Protein AF-A0A7X3AB80-F1 (afdb_monomer)

Nearest PDB structures (foldseek):
  3ja6-assembly1_H  TM=8.002E-01  e=2.023E-07  Escherichia coli
  3g67-assembly1_A  TM=8.924E-01  e=6.413E-06  Thermotoga maritima
  3zx6-assembly1_B  TM=6.055E-01  e=8.899E-07  Archaeoglobus fulgidus DSM 4304
  8c5v-assembly1_I  TM=5.649E-01  e=6.424E-05  Escherichia coli
  5xg2-assembly1_A  TM=3.491E-01  e=6.820E-02  Pyrococcus yayanosii CH1

Radius of gyration: 63.16 Å; Cα contacts (8 Å, |Δi|>4): 106; chains: 1; bounding box: 125×34×191 Å

Secondary structure (DSSP, 8-state):
-HHHHHHHHHHHHHHHHHHHHHHHHHHHHHHHHHHHHHHHHHHHHHHHHHHHHHHHHHHHHHHHHHHHHHHHHHHHHHHHHTGGGTHHHHHHHHHHHHHHHHHHHHHHHHHHHHHHHHHHHHHHHHHHHHHHHHHHHHHHHHHHHHHHHHHHHHHHHHHHHHHHHHHHHHHHHHHHHHHHHHHHHHHHHHHHHHHHHHHHHHHHHHHHHHHHHHHHHHHHHHHHHHHHHHHHHHHH--

Sequence (238 aa):
MTAQADSRASHVQEETVSGERIMLSAVAQMDAIRLQMDDLGMSISRLAERSKLIVSAVSLISSISKQTQMLALNASIEAARADESGKGFAVVAEEVRKLSVQTGTAASEVSSIVLGVRSEMELVIDAAKAGSLEVAAGLTAADQVGQSFTSIRRAVGEVAGQIGKVSERAEQLAEQSDAAVRSIRSIDRIVQQTADGSREVYAHTEEQSAGVQEMTAAMESLSVLSEQLQGMFGKFKV

Structure (mmCIF, N/CA/C/O backbone):
data_AF-A0A7X3AB80-F1
#
_entry.id   AF-A0A7X3AB80-F1
#
loop_
_atom_site.group_PDB
_atom_site.id
_atom_site.type_symbol
_atom_site.label_atom_id
_atom_site.label_alt_id
_atom_site.label_comp_id
_atom_site.label_asym_id
_atom_site.label_entity_id
_atom_site.label_seq_id
_atom_site.pdbx_PDB_ins_code
_atom_site.Cartn_x
_atom_site.Cartn_y
_atom_site.Cartn_z
_atom_site.occupancy
_atom_site.B_iso_or_equiv
_atom_site.auth_seq_id
_atom_site.auth_comp_id
_atom_site.auth_asym_id
_atom_site.auth_atom_id
_atom_site.pdbx_PDB_model_num
ATOM 1 N N . MET A 1 1 ? -22.738 7.912 27.227 1.00 56.53 1 MET A N 1
ATOM 2 C CA . MET A 1 1 ? -21.466 7.190 26.977 1.00 56.53 1 MET A CA 1
ATOM 3 C C . MET A 1 1 ? -21.595 6.233 25.794 1.00 56.53 1 MET A C 1
ATOM 5 O O . MET A 1 1 ? -20.756 6.307 24.910 1.00 56.53 1 MET A O 1
ATOM 9 N N . THR A 1 2 ? -22.667 5.439 25.708 1.00 66.12 2 THR A N 1
ATOM 10 C CA . THR A 1 2 ? -23.070 4.631 24.532 1.00 66.12 2 THR A CA 1
ATOM 11 C C . THR A 1 2 ? -23.003 5.364 23.201 1.00 66.12 2 THR A C 1
ATOM 13 O O . THR A 1 2 ? -22.211 4.995 22.346 1.00 66.12 2 THR A O 1
ATOM 16 N N . ALA A 1 3 ? -23.744 6.467 23.060 1.00 70.88 3 ALA A N 1
ATOM 17 C CA . ALA A 1 3 ? -23.796 7.223 21.804 1.00 70.88 3 ALA A CA 1
ATOM 18 C C . ALA A 1 3 ? -22.414 7.718 21.332 1.00 70.88 3 ALA A C 1
ATOM 20 O O . ALA A 1 3 ? -22.147 7.822 20.139 1.00 70.88 3 ALA A O 1
ATOM 21 N N . GLN A 1 4 ? -21.511 8.004 22.273 1.00 74.81 4 GLN A N 1
ATOM 22 C CA . GLN A 1 4 ? -20.164 8.486 21.973 1.00 74.81 4 GLN A CA 1
ATOM 23 C C . GLN A 1 4 ? -19.226 7.342 21.559 1.00 74.81 4 GLN A C 1
ATOM 25 O O . GLN A 1 4 ? -18.349 7.536 20.721 1.00 74.81 4 GLN A O 1
ATOM 30 N N . ALA A 1 5 ? -19.416 6.153 22.132 1.00 75.00 5 ALA A N 1
ATOM 31 C CA . ALA A 1 5 ? -18.688 4.950 21.762 1.00 75.00 5 ALA A CA 1
ATOM 32 C C . ALA A 1 5 ? -19.132 4.398 20.400 1.00 75.00 5 ALA A C 1
ATOM 34 O O . ALA A 1 5 ? -18.273 4.098 19.574 1.00 75.00 5 ALA A O 1
ATOM 35 N N . ASP A 1 6 ? -20.440 4.360 20.132 1.00 77.56 6 ASP A N 1
ATOM 36 C CA . ASP A 1 6 ? -20.983 3.974 18.823 1.00 77.56 6 ASP A CA 1
ATOM 37 C C . ASP A 1 6 ? -20.535 4.947 17.731 1.00 77.56 6 ASP A C 1
ATOM 39 O O . ASP A 1 6 ? -20.093 4.528 16.663 1.00 77.56 6 ASP A O 1
ATOM 43 N N . SER A 1 7 ? -20.549 6.254 18.018 1.00 83.31 7 SER A N 1
ATOM 44 C CA . SER A 1 7 ? -20.037 7.270 17.093 1.00 83.31 7 SER A CA 1
ATOM 45 C C . SER A 1 7 ? -18.551 7.070 16.774 1.00 83.31 7 SER A C 1
ATOM 47 O O . SER A 1 7 ? -18.161 7.155 15.609 1.00 83.31 7 SER A O 1
ATOM 49 N N . ARG A 1 8 ? -17.714 6.749 17.772 1.00 85.06 8 ARG A N 1
ATOM 50 C CA . ARG A 1 8 ? -16.290 6.452 17.541 1.00 85.06 8 ARG A CA 1
ATOM 51 C C . ARG A 1 8 ? -16.086 5.160 16.757 1.00 85.06 8 ARG A C 1
ATOM 53 O O . ARG A 1 8 ? -15.238 5.137 15.873 1.00 85.06 8 ARG A O 1
ATOM 60 N N . ALA A 1 9 ? -16.852 4.111 17.050 1.00 85.31 9 ALA A N 1
ATOM 61 C CA . ALA A 1 9 ? -16.791 2.864 16.296 1.00 85.31 9 ALA A CA 1
ATOM 62 C C . ALA A 1 9 ? -17.182 3.087 14.826 1.00 85.31 9 ALA A C 1
ATOM 64 O O . ALA A 1 9 ? -16.473 2.625 13.936 1.00 85.31 9 ALA A O 1
ATOM 65 N N . SER A 1 10 ? -18.236 3.871 14.571 1.00 86.12 10 SER A N 1
ATOM 66 C CA . SER A 1 10 ? -18.654 4.256 13.217 1.00 86.12 10 SER A CA 1
ATOM 67 C C . SER A 1 10 ? -17.574 5.053 12.484 1.00 86.12 10 SER A C 1
ATOM 69 O O . SER A 1 10 ? -17.291 4.773 11.325 1.00 86.12 10 SER A O 1
ATOM 71 N N . HIS A 1 11 ? -16.910 5.995 13.161 1.00 89.88 11 HIS A N 1
ATOM 72 C CA . HIS A 1 11 ? -15.821 6.765 12.556 1.00 89.88 11 HIS A CA 1
ATOM 73 C C . HIS A 1 11 ? -14.638 5.874 12.154 1.00 89.88 11 HIS A C 1
ATOM 75 O O . HIS A 1 11 ? -14.158 5.947 11.028 1.00 89.88 11 HIS A O 1
ATOM 81 N N . VAL A 1 12 ? -14.190 4.979 13.043 1.00 89.50 12 VAL A N 1
ATOM 82 C CA . VAL A 1 12 ? -13.102 4.037 12.720 1.00 89.50 12 VAL A CA 1
ATOM 83 C C . VAL A 1 12 ? -13.523 3.082 11.597 1.00 89.50 12 VAL A C 1
ATOM 85 O O . VAL A 1 12 ? -12.708 2.718 10.747 1.00 89.50 12 VAL A O 1
ATOM 88 N N . GLN A 1 13 ? -14.798 2.693 11.554 1.00 87.94 13 GLN A N 1
ATOM 89 C CA . GLN A 1 13 ? -15.357 1.873 10.485 1.00 87.94 13 GLN A CA 1
ATOM 90 C C . GLN A 1 13 ? -15.299 2.588 9.126 1.00 87.94 13 GLN A C 1
ATOM 92 O O . GLN A 1 13 ? -14.895 1.973 8.137 1.00 87.94 13 GLN A O 1
ATOM 97 N N . GLU A 1 14 ? -15.652 3.873 9.079 1.00 90.44 14 GLU A N 1
ATOM 98 C CA . GLU A 1 14 ? -15.545 4.719 7.885 1.00 90.44 14 GLU A CA 1
ATOM 99 C C . GLU A 1 14 ? -14.089 4.915 7.447 1.00 90.44 14 GLU A C 1
ATOM 101 O O . GLU A 1 14 ? -13.777 4.744 6.266 1.00 90.44 14 GLU A O 1
ATOM 106 N N . GLU A 1 15 ? -13.179 5.199 8.382 1.00 91.50 15 GLU A N 1
ATOM 107 C CA . GLU A 1 15 ? -11.747 5.330 8.090 1.00 91.50 15 GLU A CA 1
ATOM 108 C C . GLU A 1 15 ? -11.158 4.028 7.540 1.00 91.50 15 GLU A C 1
ATOM 110 O O . GLU A 1 15 ? -10.394 4.056 6.577 1.00 91.50 15 GLU A O 1
ATOM 115 N N . THR A 1 16 ? -11.566 2.883 8.091 1.00 90.94 16 THR A N 1
ATOM 116 C CA . THR A 1 16 ? -11.130 1.560 7.623 1.00 90.94 16 THR A CA 1
ATOM 117 C C . THR A 1 16 ? -11.612 1.290 6.198 1.00 90.94 16 THR A C 1
ATOM 119 O O . THR A 1 16 ? -10.822 0.873 5.356 1.00 90.94 16 THR A O 1
ATOM 122 N N . VAL A 1 17 ? -12.879 1.586 5.888 1.00 89.75 17 VAL A N 1
ATOM 123 C CA . VAL A 1 17 ? -13.436 1.433 4.529 1.00 89.75 17 VAL A CA 1
ATOM 124 C C . VAL A 1 17 ? -12.771 2.396 3.542 1.00 89.75 17 VAL A C 1
ATOM 126 O O . VAL A 1 17 ? -12.468 2.028 2.405 1.00 89.75 17 VAL A O 1
ATOM 129 N N . SER A 1 18 ? -12.505 3.634 3.963 1.00 92.56 18 SER A N 1
ATOM 130 C CA . SER A 1 18 ? -11.761 4.594 3.146 1.00 92.56 18 SER A CA 1
ATOM 131 C C . SER A 1 18 ? -10.331 4.108 2.879 1.00 92.56 18 SER A C 1
ATOM 133 O O . SER A 1 18 ? -9.868 4.177 1.739 1.00 92.56 18 SER A O 1
ATOM 135 N N . GLY A 1 19 ? -9.669 3.547 3.896 1.00 91.75 19 GLY A N 1
ATOM 136 C CA . GLY A 1 19 ? -8.359 2.907 3.794 1.00 91.75 19 GLY A CA 1
ATOM 137 C C . GLY A 1 19 ? -8.351 1.731 2.817 1.00 91.75 19 GLY A C 1
ATOM 138 O O . GLY A 1 19 ? -7.506 1.694 1.925 1.00 91.75 19 GLY A O 1
ATOM 139 N N . GLU A 1 20 ? -9.333 0.828 2.899 1.00 89.62 20 GLU A N 1
ATOM 140 C CA . GLU A 1 20 ? -9.511 -0.282 1.947 1.00 89.62 20 GLU A CA 1
ATOM 141 C C . GLU A 1 20 ? -9.659 0.229 0.504 1.00 89.62 20 GLU A C 1
ATOM 143 O O . GLU A 1 20 ? -9.019 -0.288 -0.412 1.00 89.62 20 GLU A O 1
ATOM 148 N N . ARG A 1 21 ? -10.443 1.291 0.284 1.00 91.19 21 ARG A N 1
ATOM 149 C CA . ARG A 1 21 ? -10.613 1.899 -1.046 1.00 91.19 21 ARG A CA 1
ATOM 150 C C . ARG A 1 21 ? -9.318 2.513 -1.582 1.00 91.19 21 ARG A C 1
ATOM 152 O O . ARG A 1 21 ? -9.014 2.348 -2.763 1.00 91.19 21 ARG A O 1
ATOM 159 N N . ILE A 1 22 ? -8.561 3.219 -0.740 1.00 91.88 22 ILE A N 1
ATOM 160 C CA . ILE A 1 22 ? -7.250 3.768 -1.120 1.00 91.88 22 ILE A CA 1
ATOM 161 C C . ILE A 1 22 ? -6.295 2.626 -1.486 1.00 91.88 22 ILE A C 1
ATOM 163 O O . ILE A 1 22 ? -5.615 2.706 -2.507 1.00 91.88 22 ILE A O 1
ATOM 167 N N . MET A 1 23 ? -6.303 1.537 -0.715 1.00 91.62 23 MET A N 1
ATOM 168 C CA . MET A 1 23 ? -5.487 0.360 -1.002 1.00 91.62 23 MET A CA 1
ATOM 169 C C . MET A 1 23 ? -5.855 -0.309 -2.324 1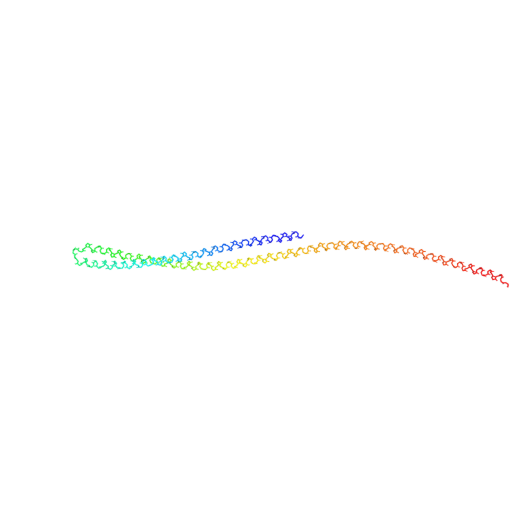.00 91.62 23 MET A C 1
ATOM 171 O O . MET A 1 23 ? -4.961 -0.627 -3.103 1.00 91.62 23 MET A O 1
ATOM 175 N N . LEU A 1 24 ? -7.144 -0.462 -2.631 1.00 90.00 24 LEU A N 1
ATOM 176 C CA . LEU A 1 24 ? -7.588 -0.986 -3.928 1.00 90.00 24 LEU A CA 1
ATOM 177 C C . LEU A 1 24 ? -7.105 -0.112 -5.093 1.00 90.00 24 LEU A C 1
ATOM 179 O O . LEU A 1 24 ? -6.669 -0.634 -6.118 1.00 90.00 24 LEU A O 1
ATOM 183 N N . SER A 1 25 ? -7.129 1.213 -4.926 1.00 92.69 25 SER A N 1
ATOM 184 C CA . SER A 1 25 ? -6.574 2.135 -5.920 1.00 92.69 25 SER A CA 1
ATOM 185 C C . SER A 1 25 ? -5.061 1.964 -6.078 1.00 92.69 25 SER A C 1
ATOM 187 O O . SER A 1 25 ? -4.563 1.993 -7.201 1.00 92.69 25 SER A O 1
ATOM 189 N N . ALA A 1 26 ? -4.329 1.772 -4.977 1.00 91.19 26 ALA A N 1
ATOM 190 C CA . ALA A 1 26 ? -2.887 1.541 -5.008 1.00 91.19 26 ALA A CA 1
ATOM 191 C C . ALA A 1 26 ? -2.535 0.216 -5.706 1.00 91.19 26 ALA A C 1
ATOM 193 O O . ALA A 1 26 ? -1.617 0.184 -6.522 1.00 91.19 26 ALA A O 1
ATOM 194 N N . VAL A 1 27 ? -3.299 -0.853 -5.453 1.00 92.00 27 VAL A N 1
ATOM 195 C CA . VAL A 1 27 ? -3.158 -2.147 -6.144 1.00 92.00 27 VAL A CA 1
ATOM 196 C C . VAL A 1 27 ? -3.386 -1.988 -7.646 1.00 92.00 27 VAL A C 1
ATOM 198 O O . VAL A 1 27 ? -2.542 -2.404 -8.436 1.00 92.00 27 VAL A O 1
ATOM 201 N N . ALA A 1 28 ? -4.468 -1.315 -8.052 1.00 92.94 28 ALA A N 1
ATOM 202 C CA . ALA A 1 28 ? -4.750 -1.064 -9.465 1.00 92.94 28 ALA A CA 1
ATOM 203 C C . ALA A 1 28 ? -3.633 -0.253 -10.148 1.00 92.94 28 ALA A C 1
ATOM 205 O O . ALA A 1 28 ? -3.270 -0.520 -11.294 1.00 92.94 28 ALA A O 1
ATOM 206 N N . GLN A 1 29 ? -3.060 0.722 -9.438 1.00 94.06 29 GLN A N 1
ATOM 207 C CA . GLN A 1 29 ? -1.947 1.519 -9.943 1.00 94.06 29 GLN A CA 1
ATOM 208 C C . GLN A 1 29 ? -0.656 0.697 -10.067 1.00 94.06 29 GLN A C 1
ATOM 210 O O . GLN A 1 29 ? 0.053 0.834 -11.062 1.00 94.06 29 GLN A O 1
ATOM 215 N N . MET A 1 30 ? -0.370 -0.191 -9.113 1.00 93.38 30 MET A N 1
ATOM 216 C CA . MET A 1 30 ? 0.761 -1.122 -9.191 1.00 93.38 30 MET A CA 1
ATOM 217 C C . MET A 1 30 ? 0.618 -2.096 -10.364 1.00 93.38 30 MET A C 1
ATOM 219 O O . MET A 1 30 ? 1.575 -2.305 -11.105 1.00 93.38 30 MET A O 1
ATOM 223 N N . ASP A 1 31 ? -0.581 -2.631 -10.602 1.00 91.56 31 ASP A N 1
ATOM 224 C CA . ASP A 1 31 ? -0.846 -3.470 -11.774 1.00 91.56 31 ASP A CA 1
ATOM 225 C C . ASP A 1 31 ? -0.653 -2.710 -13.094 1.00 91.56 31 ASP A C 1
ATOM 227 O O . ASP A 1 31 ? -0.080 -3.252 -14.041 1.00 91.56 31 ASP A O 1
ATOM 231 N N . ALA A 1 32 ? -1.059 -1.438 -13.158 1.00 94.56 32 ALA A N 1
ATOM 232 C CA . ALA A 1 32 ? -0.799 -0.597 -14.324 1.00 94.56 32 ALA A CA 1
ATOM 233 C C . ALA A 1 32 ? 0.709 -0.389 -14.556 1.00 94.56 32 ALA A C 1
ATOM 235 O O . ALA A 1 32 ? 1.176 -0.503 -15.690 1.00 94.56 32 ALA A O 1
ATOM 236 N N . ILE A 1 33 ? 1.484 -0.151 -13.490 1.00 94.12 33 ILE A N 1
ATOM 237 C CA . ILE A 1 33 ? 2.947 -0.028 -13.573 1.00 94.12 33 ILE A CA 1
ATOM 238 C C . ILE A 1 33 ? 3.569 -1.345 -14.050 1.00 94.12 33 ILE A C 1
ATOM 240 O O . ILE A 1 33 ? 4.436 -1.317 -14.922 1.00 94.12 33 ILE A O 1
ATOM 244 N N . ARG A 1 34 ? 3.107 -2.498 -13.547 1.00 90.75 34 ARG A N 1
ATOM 245 C CA . ARG A 1 34 ? 3.567 -3.824 -13.991 1.00 90.75 34 ARG A CA 1
ATOM 246 C C . ARG A 1 34 ? 3.390 -4.005 -15.498 1.00 90.75 34 ARG A C 1
ATOM 248 O O . ARG A 1 34 ? 4.348 -4.340 -16.187 1.00 90.75 34 ARG A O 1
ATOM 255 N N . LEU A 1 35 ? 2.193 -3.719 -16.014 1.00 92.31 35 LEU A N 1
ATOM 256 C CA . LEU A 1 35 ? 1.907 -3.798 -17.450 1.00 92.31 35 LEU A CA 1
ATOM 257 C C . LEU A 1 35 ? 2.799 -2.855 -18.267 1.00 92.31 35 LEU A C 1
ATOM 259 O O . LEU A 1 35 ? 3.249 -3.207 -19.357 1.00 92.31 35 LEU A O 1
ATOM 263 N N . GLN A 1 36 ? 3.083 -1.666 -17.737 1.00 94.38 36 GLN A N 1
ATOM 264 C CA . GLN A 1 36 ? 3.947 -0.692 -18.394 1.00 94.38 36 GLN A CA 1
ATOM 265 C C . GLN A 1 36 ? 5.424 -1.126 -18.404 1.00 94.38 36 GLN A C 1
ATOM 267 O O . GLN A 1 36 ? 6.124 -0.867 -19.383 1.00 94.38 36 GLN A O 1
ATOM 272 N N . MET A 1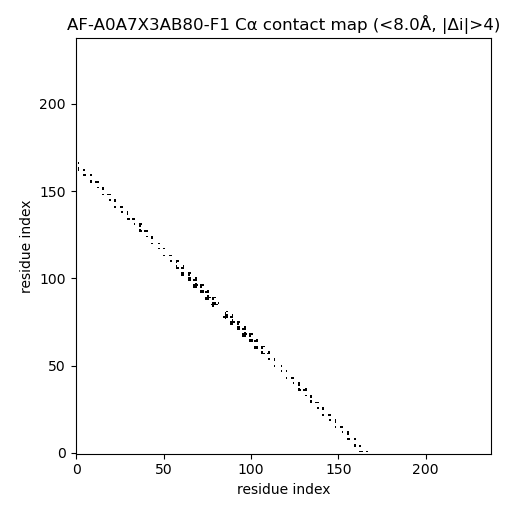 37 ? 5.895 -1.826 -17.365 1.00 91.38 37 MET A N 1
ATOM 273 C CA . MET A 1 37 ? 7.225 -2.451 -17.349 1.00 91.38 37 MET A CA 1
ATOM 274 C C . MET A 1 37 ? 7.333 -3.588 -18.371 1.00 91.38 37 MET A C 1
ATOM 276 O O . MET A 1 37 ? 8.345 -3.690 -19.068 1.00 91.38 37 MET A O 1
ATOM 280 N N . ASP A 1 38 ? 6.286 -4.403 -18.513 1.00 88.62 38 ASP A N 1
ATOM 281 C CA . ASP A 1 38 ? 6.248 -5.478 -19.509 1.00 88.62 38 ASP A CA 1
ATOM 282 C C . ASP A 1 38 ? 6.279 -4.919 -20.945 1.00 88.62 38 ASP A C 1
ATOM 284 O O . ASP A 1 38 ? 7.054 -5.391 -21.785 1.00 88.62 38 ASP A O 1
ATOM 288 N N . ASP A 1 39 ? 5.504 -3.866 -21.234 1.00 93.06 39 ASP A N 1
ATOM 289 C CA . ASP A 1 39 ? 5.527 -3.210 -22.550 1.00 93.06 39 ASP A CA 1
ATOM 290 C C . ASP A 1 39 ? 6.865 -2.516 -22.848 1.00 93.06 39 ASP A C 1
ATOM 292 O O . ASP A 1 39 ? 7.370 -2.579 -23.978 1.00 93.06 39 ASP A O 1
ATOM 296 N N . LEU A 1 40 ? 7.501 -1.925 -21.831 1.00 93.44 40 LEU A N 1
ATOM 297 C CA . LEU A 1 40 ? 8.862 -1.403 -21.945 1.00 93.44 40 LEU A CA 1
ATOM 298 C C . LEU A 1 40 ? 9.844 -2.522 -22.326 1.00 93.44 40 LEU A C 1
ATOM 300 O O . LEU A 1 40 ? 10.611 -2.367 -23.280 1.00 93.44 40 LEU A O 1
ATOM 304 N N . GLY A 1 41 ? 9.775 -3.673 -21.652 1.00 90.56 41 GLY A N 1
ATOM 305 C CA . GLY A 1 41 ? 10.601 -4.843 -21.959 1.00 90.56 41 GLY A CA 1
ATOM 306 C C . GLY A 1 41 ? 10.413 -5.350 -23.394 1.00 90.56 41 GLY A C 1
ATOM 307 O O . GLY A 1 41 ? 11.393 -5.623 -24.100 1.00 90.56 41 GLY A O 1
ATOM 308 N N . MET A 1 42 ? 9.167 -5.407 -23.877 1.00 91.75 42 MET A N 1
ATOM 309 C CA . MET A 1 42 ? 8.864 -5.760 -25.270 1.00 91.75 42 MET A CA 1
ATOM 310 C C . MET A 1 42 ? 9.405 -4.725 -26.264 1.00 91.75 42 MET A C 1
ATOM 312 O O . MET A 1 42 ? 9.971 -5.088 -27.299 1.00 91.75 42 MET A O 1
ATOM 316 N N . SER A 1 43 ? 9.251 -3.434 -25.967 1.00 94.44 43 SER A N 1
ATOM 317 C CA . SER A 1 43 ? 9.731 -2.341 -26.817 1.00 94.44 43 SER A CA 1
ATOM 318 C C . SER A 1 43 ? 11.249 -2.346 -26.963 1.00 94.44 43 SER A C 1
ATOM 320 O O . SER A 1 43 ? 11.748 -2.242 -28.087 1.00 94.44 43 SER A O 1
ATOM 322 N N . ILE A 1 44 ? 11.979 -2.549 -25.866 1.00 93.50 44 ILE A N 1
ATOM 323 C CA . ILE A 1 44 ? 13.440 -2.654 -25.899 1.00 93.50 44 ILE A CA 1
ATOM 324 C C . ILE A 1 44 ? 13.885 -3.929 -26.621 1.00 93.50 44 ILE A C 1
ATOM 326 O O . ILE A 1 44 ? 14.810 -3.874 -27.426 1.00 93.50 44 ILE A O 1
ATOM 330 N N . SER A 1 45 ? 13.184 -5.053 -26.448 1.00 88.75 45 SER A N 1
ATOM 331 C CA . SER A 1 45 ? 13.485 -6.288 -27.193 1.00 88.75 45 SER A CA 1
ATOM 332 C C . SER A 1 45 ? 13.347 -6.099 -28.710 1.00 88.75 45 SER A C 1
ATOM 334 O O . SER A 1 45 ? 14.207 -6.530 -29.480 1.00 88.75 45 SER A O 1
ATOM 336 N N . ARG A 1 46 ? 12.307 -5.385 -29.168 1.00 93.00 46 ARG A N 1
ATOM 337 C CA . ARG A 1 46 ? 12.162 -5.018 -30.590 1.00 93.00 46 ARG A CA 1
ATOM 338 C C . ARG A 1 46 ? 13.296 -4.112 -31.066 1.00 93.00 46 ARG A C 1
ATOM 340 O O . ARG A 1 46 ? 13.746 -4.245 -32.205 1.00 93.00 46 ARG A O 1
ATOM 347 N N . LEU A 1 47 ? 13.736 -3.178 -30.225 1.00 93.50 47 LEU A N 1
ATOM 348 C CA . LEU A 1 47 ? 14.837 -2.277 -30.550 1.00 93.50 47 LEU A CA 1
ATOM 349 C C . LEU A 1 47 ? 16.173 -3.034 -30.642 1.00 93.50 47 LEU A C 1
ATOM 351 O O . LEU A 1 47 ? 16.936 -2.788 -31.572 1.00 93.50 47 LEU A O 1
ATOM 355 N N . ALA A 1 48 ? 16.403 -4.018 -29.770 1.00 89.56 48 ALA A N 1
ATOM 356 C CA . ALA A 1 48 ? 17.575 -4.887 -29.808 1.00 89.56 48 ALA A CA 1
ATOM 357 C C . ALA A 1 48 ? 17.661 -5.686 -31.122 1.00 89.56 48 ALA A C 1
ATOM 359 O O . ALA A 1 48 ? 18.718 -5.721 -31.758 1.00 89.56 48 ALA A O 1
ATOM 360 N N . GLU A 1 49 ? 16.542 -6.253 -31.591 1.00 91.25 49 GLU A N 1
ATOM 361 C CA . GLU A 1 49 ? 16.491 -6.931 -32.895 1.00 91.25 49 GLU A CA 1
ATOM 362 C C . GLU A 1 49 ? 16.744 -5.967 -34.064 1.00 91.25 49 GLU A C 1
ATOM 364 O O . GLU A 1 49 ? 17.493 -6.287 -34.989 1.00 91.25 49 GLU A O 1
ATOM 369 N N . ARG A 1 50 ? 16.207 -4.741 -34.018 1.00 92.38 50 ARG A N 1
ATOM 370 C CA . ARG A 1 50 ? 16.507 -3.718 -35.038 1.00 92.38 50 ARG A CA 1
ATOM 371 C C . ARG A 1 50 ? 17.985 -3.329 -35.042 1.00 92.38 50 ARG A C 1
ATOM 373 O O . ARG A 1 50 ? 18.578 -3.237 -36.114 1.00 92.38 50 ARG A O 1
ATOM 380 N N . SER A 1 51 ? 18.602 -3.162 -33.875 1.00 93.44 51 SER A N 1
ATOM 381 C CA . SER A 1 51 ? 20.037 -2.880 -33.763 1.00 93.44 51 SER A CA 1
ATOM 382 C C . SER A 1 51 ? 20.892 -3.995 -34.353 1.00 93.44 51 SER A C 1
ATOM 384 O O . SER A 1 51 ? 21.876 -3.716 -35.035 1.00 93.44 51 SER A O 1
ATOM 386 N N . LYS A 1 52 ? 20.496 -5.260 -34.178 1.00 90.56 52 LYS A N 1
ATOM 387 C CA . LYS A 1 52 ? 21.172 -6.407 -34.799 1.00 90.56 52 LYS A CA 1
ATOM 388 C C . LYS A 1 52 ? 21.159 -6.326 -36.330 1.00 90.56 52 LYS A C 1
ATOM 390 O O . LYS A 1 52 ? 22.182 -6.592 -36.963 1.00 90.56 52 LYS A O 1
ATOM 395 N N . LEU A 1 53 ? 20.041 -5.903 -36.925 1.00 93.12 53 LEU A N 1
ATOM 396 C CA . LEU A 1 53 ? 19.951 -5.671 -38.371 1.00 93.12 53 LEU A CA 1
ATOM 397 C C . LEU A 1 53 ? 20.877 -4.535 -38.825 1.00 93.12 53 LEU A C 1
ATOM 399 O O . LEU A 1 53 ? 21.544 -4.671 -39.851 1.00 93.12 53 LEU A O 1
ATOM 403 N N . ILE A 1 54 ? 20.975 -3.450 -38.048 1.00 93.69 54 ILE A N 1
ATOM 404 C CA . ILE A 1 54 ? 21.888 -2.337 -38.348 1.00 93.69 54 ILE A CA 1
ATOM 405 C C . ILE A 1 54 ? 23.344 -2.813 -38.314 1.00 93.69 54 ILE A C 1
ATOM 407 O O . ILE A 1 54 ? 24.082 -2.544 -39.257 1.00 93.69 54 ILE A O 1
ATOM 411 N N . VAL A 1 55 ? 23.753 -3.572 -37.291 1.00 92.06 55 VAL A N 1
ATOM 412 C CA . VAL A 1 55 ? 25.111 -4.145 -37.217 1.00 92.06 55 VAL A CA 1
ATOM 413 C C . VAL A 1 55 ? 25.414 -5.000 -38.452 1.00 92.06 55 VAL A C 1
ATOM 415 O O . VAL A 1 55 ? 26.491 -4.879 -39.037 1.00 92.06 55 VAL A O 1
ATOM 418 N N . SER A 1 56 ? 24.459 -5.821 -38.899 1.00 93.25 56 SER A N 1
ATOM 419 C CA . SER A 1 56 ? 24.621 -6.630 -40.112 1.00 93.25 56 SER A CA 1
ATOM 420 C C . SER A 1 56 ? 24.782 -5.771 -41.372 1.00 93.25 56 SER A C 1
ATOM 422 O O . SER A 1 56 ? 25.637 -6.064 -42.208 1.00 93.25 56 SER A O 1
ATOM 424 N N . ALA A 1 57 ? 23.991 -4.705 -41.518 1.00 94.31 57 ALA A N 1
ATOM 425 C CA . ALA A 1 57 ? 24.084 -3.791 -42.655 1.00 94.31 57 ALA A CA 1
ATOM 426 C C . ALA A 1 57 ? 25.417 -3.025 -42.665 1.00 94.31 57 ALA A C 1
ATOM 428 O O . ALA A 1 57 ? 26.068 -2.915 -43.701 1.00 94.31 57 ALA A O 1
ATOM 429 N N . VAL A 1 58 ? 25.864 -2.555 -41.501 1.00 95.00 58 VAL A N 1
ATOM 430 C CA . VAL A 1 58 ? 27.154 -1.876 -41.326 1.00 95.00 58 VAL A CA 1
ATOM 431 C C . VAL A 1 58 ? 28.323 -2.812 -41.645 1.00 95.00 58 VAL A C 1
ATOM 433 O O . VAL A 1 58 ? 29.275 -2.405 -42.313 1.00 95.00 58 VAL A O 1
ATOM 436 N N . SER A 1 59 ? 28.235 -4.083 -41.242 1.00 93.25 59 SER A N 1
ATOM 437 C CA . SER A 1 59 ? 29.223 -5.109 -41.594 1.00 93.25 59 SER A CA 1
ATOM 438 C C . SER A 1 59 ? 29.316 -5.316 -43.111 1.00 93.25 59 SER A C 1
ATOM 440 O O . SER A 1 59 ? 30.418 -5.337 -43.666 1.00 93.25 59 SER A O 1
ATOM 442 N N . LEU A 1 60 ? 28.172 -5.370 -43.804 1.00 96.00 60 LEU A N 1
ATOM 443 C CA . LEU A 1 60 ? 28.121 -5.447 -45.264 1.00 96.00 60 LEU A CA 1
ATOM 444 C C . LEU A 1 60 ? 28.743 -4.206 -45.925 1.00 96.00 60 LEU A C 1
ATOM 446 O O . LEU A 1 60 ? 29.559 -4.353 -46.831 1.00 96.00 60 LEU A O 1
ATOM 450 N N . ILE A 1 61 ? 28.425 -2.996 -45.453 1.00 95.06 61 ILE A N 1
ATOM 451 C CA . ILE A 1 61 ? 29.019 -1.747 -45.965 1.00 95.06 61 ILE A CA 1
ATOM 452 C C . ILE A 1 61 ? 30.540 -1.753 -45.778 1.00 95.06 61 ILE A C 1
ATOM 454 O O . ILE A 1 61 ? 31.270 -1.392 -46.699 1.00 95.06 61 ILE A O 1
ATOM 458 N N . SER A 1 62 ? 31.032 -2.205 -44.621 1.00 94.31 62 SER A N 1
ATOM 459 C CA . SER 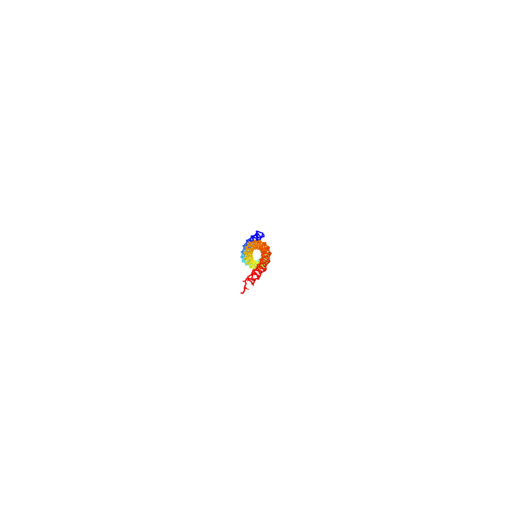A 1 62 ? 32.470 -2.339 -44.362 1.00 94.31 62 SER A CA 1
ATOM 460 C C . SER A 1 62 ? 33.131 -3.332 -45.328 1.00 94.31 62 SER A C 1
ATOM 462 O O . SER A 1 62 ? 34.218 -3.069 -45.846 1.00 94.31 62 SER A O 1
ATOM 464 N N . SER A 1 63 ? 32.461 -4.450 -45.631 1.00 95.50 63 SER A N 1
ATOM 465 C CA . SER A 1 63 ? 32.928 -5.426 -46.622 1.00 95.50 63 SER A CA 1
ATOM 466 C C . SER A 1 63 ? 32.966 -4.839 -48.039 1.00 95.50 63 SER A C 1
ATOM 468 O O . SER A 1 63 ? 33.990 -4.967 -48.713 1.00 95.50 63 SER A O 1
ATOM 470 N N . ILE A 1 64 ? 31.912 -4.129 -48.456 1.00 95.56 64 ILE A N 1
ATOM 471 C CA . ILE A 1 64 ? 31.843 -3.442 -49.755 1.00 95.56 64 ILE A CA 1
ATOM 472 C C . ILE A 1 64 ? 32.943 -2.383 -49.852 1.00 95.56 64 ILE A C 1
ATOM 474 O O . ILE A 1 64 ? 33.669 -2.355 -50.836 1.00 95.56 64 ILE A O 1
ATOM 478 N N . SER A 1 65 ? 33.125 -1.554 -48.822 1.00 96.38 65 SER A N 1
ATOM 479 C CA . SER A 1 65 ? 34.186 -0.541 -48.754 1.00 96.38 65 SER A CA 1
ATOM 480 C C . SER A 1 65 ? 35.575 -1.159 -48.952 1.00 96.38 65 SER A C 1
ATOM 482 O O . SER A 1 65 ? 36.341 -0.671 -49.784 1.00 96.38 65 SER A O 1
ATOM 484 N N . LYS A 1 66 ? 35.887 -2.273 -48.274 1.00 94.94 66 LYS A N 1
ATOM 485 C CA . LYS A 1 66 ? 37.157 -2.999 -48.463 1.00 94.94 66 LYS A CA 1
ATOM 486 C C . LYS A 1 66 ? 37.310 -3.546 -49.882 1.00 94.94 66 LYS A C 1
ATOM 488 O O . LYS A 1 66 ? 38.390 -3.451 -50.462 1.00 94.94 66 LYS A O 1
ATOM 493 N N . GLN A 1 67 ? 36.247 -4.100 -50.462 1.00 96.50 67 GLN A N 1
ATOM 494 C CA . GLN A 1 67 ? 36.282 -4.613 -51.832 1.00 96.50 67 GLN A CA 1
ATOM 495 C C . GLN A 1 67 ? 36.480 -3.484 -52.853 1.00 96.50 67 GLN A C 1
ATOM 497 O O . GLN A 1 67 ? 37.316 -3.610 -53.747 1.00 96.50 67 GLN A O 1
ATOM 502 N N . THR A 1 68 ? 35.775 -2.363 -52.699 1.00 95.69 68 THR A N 1
ATOM 503 C CA . THR A 1 68 ? 35.925 -1.180 -53.556 1.00 95.69 68 THR A CA 1
ATOM 504 C C . THR A 1 68 ? 37.314 -0.569 -53.410 1.00 95.69 68 THR A C 1
ATOM 506 O O . THR A 1 68 ? 37.920 -0.203 -54.412 1.00 95.69 68 THR A O 1
ATOM 509 N N . GLN A 1 69 ? 37.875 -0.546 -52.197 1.00 93.94 69 GLN A N 1
ATOM 510 C CA . GLN A 1 69 ? 39.254 -0.118 -51.963 1.00 93.94 69 GLN A CA 1
ATOM 511 C C . GLN A 1 69 ? 40.255 -0.988 -52.741 1.00 93.94 69 GLN A C 1
ATOM 513 O O . GLN A 1 69 ? 41.175 -0.452 -53.359 1.00 93.94 69 GLN A O 1
ATOM 518 N N . MET A 1 70 ? 40.067 -2.312 -52.747 1.00 95.12 70 MET A N 1
ATOM 519 C CA . MET A 1 70 ? 40.906 -3.244 -53.511 1.00 95.12 70 MET A CA 1
ATOM 520 C C . MET A 1 70 ? 40.733 -3.083 -55.028 1.00 95.12 70 MET A C 1
ATOM 522 O O . MET A 1 70 ? 41.719 -3.096 -55.762 1.00 95.12 70 MET A O 1
ATOM 526 N N . LEU A 1 71 ? 39.501 -2.892 -55.510 1.00 94.69 71 LEU A N 1
ATOM 527 C CA . LEU A 1 71 ? 39.220 -2.637 -56.927 1.00 94.69 71 LEU A CA 1
ATOM 528 C C . LEU A 1 71 ? 39.851 -1.325 -57.404 1.00 94.69 71 LEU A C 1
ATOM 530 O O . LEU A 1 71 ? 40.475 -1.294 -58.461 1.00 94.69 71 LEU A O 1
ATOM 534 N N . ALA A 1 72 ? 39.726 -0.266 -56.606 1.00 95.00 72 ALA A N 1
ATOM 535 C CA . ALA A 1 72 ? 40.319 1.034 -56.881 1.00 95.00 72 ALA A CA 1
ATOM 536 C C . ALA A 1 72 ? 41.850 0.962 -56.910 1.00 95.00 72 ALA A C 1
ATOM 538 O O . ALA A 1 72 ? 42.470 1.515 -57.810 1.00 95.00 72 ALA A O 1
ATOM 539 N N . LEU A 1 73 ? 42.463 0.210 -55.990 1.00 92.31 73 LEU A N 1
ATOM 540 C CA . LEU A 1 73 ? 43.905 -0.035 -56.001 1.00 92.31 73 LEU A CA 1
ATOM 541 C C . LEU A 1 73 ? 44.354 -0.741 -57.289 1.00 92.31 73 LEU A C 1
ATOM 543 O O . LEU A 1 73 ? 45.314 -0.306 -57.921 1.00 92.31 73 LEU A O 1
ATOM 547 N N . ASN A 1 74 ? 43.644 -1.794 -57.703 1.00 92.06 74 ASN A N 1
ATOM 548 C CA . ASN A 1 74 ? 43.942 -2.503 -58.948 1.00 92.06 74 ASN A CA 1
ATOM 549 C C . ASN A 1 74 ? 43.788 -1.587 -60.173 1.00 92.06 74 ASN A C 1
ATOM 551 O O . ASN A 1 74 ? 44.627 -1.619 -61.070 1.00 92.06 74 ASN A O 1
ATOM 555 N N . ALA A 1 75 ? 42.759 -0.734 -60.190 1.00 92.44 75 ALA A N 1
ATOM 556 C CA . ALA A 1 75 ? 42.554 0.251 -61.248 1.00 92.44 75 ALA A CA 1
ATOM 557 C C . ALA A 1 75 ? 43.667 1.313 -61.282 1.00 92.44 75 ALA A C 1
ATOM 559 O O . ALA A 1 75 ? 44.140 1.647 -62.364 1.00 92.44 75 ALA A O 1
ATOM 560 N N . SER A 1 76 ? 44.140 1.797 -60.126 1.00 90.88 76 SER A N 1
ATOM 561 C CA . SER A 1 76 ? 45.280 2.722 -60.046 1.00 90.88 76 SER A CA 1
ATOM 562 C C . SER A 1 76 ? 46.569 2.092 -60.585 1.00 90.88 76 SER A C 1
ATOM 564 O O . SER A 1 76 ? 47.328 2.759 -61.286 1.00 90.88 76 SER A O 1
ATOM 566 N N . ILE A 1 77 ? 46.809 0.805 -60.297 1.00 87.44 77 ILE A N 1
ATOM 567 C CA . ILE A 1 77 ? 47.971 0.059 -60.811 1.00 87.44 77 ILE A CA 1
ATOM 568 C C . ILE A 1 77 ? 47.901 -0.075 -62.337 1.00 87.44 77 ILE A C 1
ATOM 570 O O . ILE A 1 77 ? 48.891 0.174 -63.025 1.00 87.44 77 ILE A O 1
ATOM 574 N N . GLU A 1 78 ? 46.740 -0.440 -62.880 1.00 91.06 78 GLU A N 1
ATOM 575 C CA . GLU A 1 78 ? 46.582 -0.627 -64.326 1.00 91.06 78 GLU A CA 1
ATOM 576 C C . GLU A 1 78 ? 46.586 0.714 -65.082 1.00 91.06 78 GLU A C 1
ATOM 578 O O . GLU A 1 78 ? 47.154 0.819 -66.168 1.00 91.06 78 GLU A O 1
ATOM 583 N N . ALA A 1 79 ? 46.064 1.784 -64.474 1.00 90.75 79 ALA A N 1
ATOM 584 C CA . ALA A 1 79 ? 46.170 3.140 -65.005 1.00 90.75 79 ALA A CA 1
ATOM 585 C C . ALA A 1 79 ? 47.628 3.630 -65.065 1.00 90.75 79 ALA A C 1
ATOM 587 O O . ALA A 1 79 ? 48.008 4.289 -66.030 1.00 90.75 79 ALA A O 1
ATOM 588 N N . ALA A 1 80 ? 48.469 3.262 -64.091 1.00 86.50 80 ALA A N 1
ATOM 589 C CA . ALA A 1 80 ? 49.903 3.553 -64.130 1.00 86.50 80 ALA A CA 1
ATOM 590 C C . ALA A 1 80 ? 50.645 2.772 -65.235 1.00 86.50 80 ALA A C 1
ATOM 592 O O . ALA A 1 80 ? 51.661 3.244 -65.739 1.00 86.50 80 ALA A O 1
ATOM 593 N N . ARG A 1 81 ? 50.136 1.600 -65.647 1.00 86.94 81 ARG A N 1
ATOM 594 C CA . ARG A 1 81 ? 50.684 0.807 -66.765 1.00 86.94 81 ARG A CA 1
ATOM 595 C C . ARG A 1 81 ? 50.349 1.365 -68.148 1.00 86.94 81 ARG A C 1
ATOM 597 O O . ARG A 1 81 ? 51.104 1.116 -69.082 1.00 86.94 81 ARG A O 1
ATOM 604 N N . ALA A 1 82 ? 49.250 2.106 -68.287 1.00 87.38 82 ALA A N 1
ATOM 605 C CA . ALA A 1 82 ? 48.813 2.705 -69.553 1.00 87.38 82 ALA A CA 1
ATOM 606 C C . ALA A 1 82 ? 49.512 4.045 -69.897 1.00 87.38 82 ALA A C 1
ATOM 608 O O . ALA A 1 82 ? 49.118 4.719 -70.853 1.00 87.38 82 ALA A O 1
ATOM 609 N N . ASP A 1 83 ? 50.535 4.426 -69.122 1.00 81.44 83 ASP A N 1
ATOM 610 C CA . ASP A 1 83 ? 51.402 5.595 -69.323 1.00 81.44 83 ASP A CA 1
ATOM 611 C C . ASP A 1 83 ? 50.598 6.904 -69.549 1.00 81.44 83 ASP A C 1
ATOM 613 O O . ASP A 1 83 ? 49.689 7.215 -68.773 1.00 81.44 83 ASP A O 1
ATOM 617 N N . GLU A 1 84 ? 50.864 7.679 -70.609 1.00 79.19 84 GLU A N 1
ATOM 618 C CA . GLU A 1 84 ? 50.146 8.932 -70.923 1.00 79.19 84 GLU A CA 1
ATOM 619 C C . GLU A 1 84 ? 48.617 8.768 -71.043 1.00 79.19 84 GLU A C 1
ATOM 621 O O . GLU A 1 84 ? 47.873 9.669 -70.652 1.00 79.19 84 GLU A O 1
ATOM 626 N N . SER A 1 85 ? 48.132 7.614 -71.520 1.00 80.12 85 SER A N 1
ATOM 627 C CA . SER A 1 85 ? 46.693 7.366 -71.730 1.00 80.12 85 SER A CA 1
ATOM 628 C C . SER A 1 85 ? 45.937 7.042 -70.433 1.00 80.12 85 SER A C 1
ATOM 630 O O . SER A 1 85 ? 44.710 7.138 -70.391 1.00 80.12 85 SER A O 1
ATOM 632 N N . GLY A 1 86 ? 46.649 6.670 -69.362 1.00 86.62 86 GLY A N 1
ATOM 633 C CA . GLY A 1 86 ? 46.069 6.265 -68.078 1.00 86.62 86 GLY A CA 1
ATOM 634 C C . GLY A 1 86 ? 45.972 7.373 -67.025 1.00 86.62 86 GLY A C 1
ATOM 635 O O . GLY A 1 86 ? 45.283 7.194 -66.020 1.00 86.62 86 GLY A O 1
ATOM 636 N N . LYS A 1 87 ? 46.602 8.538 -67.243 1.00 84.81 87 LYS A N 1
ATOM 637 C CA . LYS A 1 87 ? 46.696 9.624 -66.242 1.00 84.81 87 LYS A CA 1
ATOM 638 C C . LYS A 1 87 ? 45.337 10.072 -65.684 1.00 84.81 87 LYS A C 1
ATOM 640 O O . LYS A 1 87 ? 45.207 10.254 -64.478 1.00 84.81 87 LYS A O 1
ATOM 645 N N . GLY A 1 88 ? 44.315 10.207 -66.534 1.00 87.31 88 GLY A N 1
ATOM 646 C CA . GLY A 1 88 ? 42.960 10.576 -66.096 1.00 87.31 88 GLY A CA 1
ATOM 647 C C . GLY A 1 88 ? 42.275 9.488 -65.260 1.00 87.31 88 GLY A C 1
ATOM 648 O O . GLY A 1 88 ? 41.643 9.788 -64.249 1.00 87.31 88 GLY A O 1
ATOM 649 N N . PHE A 1 89 ? 42.456 8.217 -65.631 1.00 89.69 89 PHE A N 1
ATOM 650 C CA . PHE A 1 89 ? 41.916 7.074 -64.889 1.00 89.69 89 PHE A CA 1
ATOM 651 C C . PHE A 1 89 ? 42.601 6.880 -63.532 1.00 89.69 89 PHE A C 1
ATOM 653 O O . PHE A 1 89 ? 41.930 6.522 -62.567 1.00 89.69 89 PHE A O 1
ATOM 660 N N . ALA A 1 90 ? 43.901 7.174 -63.431 1.00 90.19 90 ALA A N 1
ATOM 661 C CA . ALA A 1 90 ? 44.648 7.091 -62.177 1.00 90.19 90 ALA A CA 1
ATOM 662 C C . ALA A 1 90 ? 44.104 8.061 -61.112 1.00 90.19 90 ALA A C 1
ATOM 664 O O . ALA A 1 90 ? 43.975 7.686 -59.947 1.00 90.19 90 ALA A O 1
ATOM 665 N N . VAL A 1 91 ? 43.726 9.284 -61.510 1.00 91.31 91 VAL A N 1
ATOM 666 C CA . VAL A 1 91 ? 43.128 10.279 -60.599 1.00 91.31 91 VAL A CA 1
ATOM 667 C C . VAL A 1 91 ? 41.769 9.804 -60.082 1.00 91.31 91 VAL A C 1
ATOM 669 O O . VAL A 1 91 ? 41.501 9.884 -58.885 1.00 91.31 91 VAL A O 1
ATOM 672 N N . VAL A 1 92 ? 40.925 9.262 -60.965 1.00 94.19 92 VAL A N 1
ATOM 673 C CA . VAL A 1 92 ? 39.611 8.725 -60.577 1.00 94.19 92 VAL A CA 1
ATOM 674 C C . VAL A 1 92 ? 39.766 7.528 -59.638 1.00 94.19 92 VAL A C 1
ATOM 676 O O . VAL A 1 92 ? 39.079 7.457 -58.622 1.00 94.19 92 VAL A O 1
ATOM 679 N N . ALA A 1 93 ? 40.677 6.602 -59.942 1.00 94.44 93 ALA A N 1
ATOM 680 C CA . ALA A 1 93 ? 40.917 5.426 -59.115 1.00 94.44 93 ALA A CA 1
ATOM 681 C C . ALA A 1 93 ? 41.416 5.796 -57.705 1.00 94.44 93 ALA A C 1
ATOM 683 O O . ALA A 1 93 ? 40.943 5.225 -56.721 1.00 94.44 93 ALA A O 1
ATOM 684 N N . GLU A 1 94 ? 42.282 6.805 -57.572 1.00 93.06 94 GLU A N 1
ATOM 685 C CA . GLU A 1 94 ? 42.724 7.287 -56.259 1.00 93.06 94 GLU A CA 1
ATOM 686 C C . GLU A 1 94 ? 41.593 7.962 -55.462 1.00 93.06 94 GLU A C 1
ATOM 688 O O . GLU A 1 94 ? 41.458 7.710 -54.261 1.00 93.06 94 GLU A O 1
ATOM 693 N N . GLU A 1 95 ? 40.720 8.740 -56.110 1.00 95.31 95 GLU A N 1
ATOM 694 C CA . GLU A 1 95 ? 39.567 9.345 -55.429 1.00 95.31 95 GLU A CA 1
ATOM 695 C C . GLU A 1 95 ? 38.561 8.275 -54.964 1.00 95.31 95 GLU A C 1
ATOM 697 O O . GLU A 1 95 ? 38.080 8.318 -53.829 1.00 95.31 95 GLU A O 1
ATOM 702 N N . VAL A 1 96 ? 38.309 7.241 -55.780 1.00 96.06 96 VAL A N 1
ATOM 703 C CA . VAL A 1 96 ? 37.472 6.090 -55.388 1.00 96.06 96 VAL A CA 1
ATOM 704 C C . VAL A 1 96 ? 38.102 5.322 -54.221 1.00 96.06 96 VAL A C 1
ATOM 706 O O . VAL A 1 96 ? 37.392 4.913 -53.295 1.00 96.06 96 VAL A O 1
ATOM 709 N N . ARG A 1 97 ? 39.431 5.148 -54.208 1.00 94.56 97 ARG A N 1
ATOM 710 C CA . ARG A 1 97 ? 40.152 4.509 -53.094 1.00 94.56 97 ARG A CA 1
ATOM 711 C C . ARG A 1 97 ? 39.969 5.303 -51.802 1.00 94.56 97 ARG A C 1
ATOM 713 O O . ARG A 1 97 ? 39.655 4.717 -50.764 1.00 94.56 97 ARG A O 1
ATOM 720 N N . LYS A 1 98 ? 40.118 6.626 -51.866 1.00 95.75 98 LYS A N 1
ATOM 721 C CA . LYS A 1 98 ? 39.942 7.538 -50.729 1.00 95.75 98 LYS A CA 1
ATOM 722 C C . LYS A 1 98 ? 38.510 7.513 -50.187 1.00 95.75 98 LYS A C 1
ATOM 724 O O . LYS A 1 98 ? 38.330 7.333 -48.982 1.00 95.75 98 LYS A O 1
ATOM 729 N N . LEU A 1 99 ? 37.506 7.599 -51.061 1.00 96.25 99 LEU A N 1
ATOM 730 C CA . LEU A 1 99 ? 36.087 7.471 -50.701 1.00 96.25 99 LEU A CA 1
ATOM 731 C C . LEU A 1 99 ? 35.785 6.118 -50.046 1.00 96.25 99 LEU A C 1
ATOM 733 O O . LEU A 1 99 ? 35.043 6.046 -49.065 1.00 96.25 99 LEU A O 1
ATOM 737 N N . SER A 1 100 ? 36.398 5.043 -50.547 1.00 96.19 100 SER A N 1
ATOM 738 C CA . SER A 1 100 ? 36.239 3.702 -49.982 1.00 96.19 100 SER A CA 1
ATOM 739 C C . SER A 1 100 ? 36.787 3.623 -48.558 1.00 96.19 100 SER A C 1
ATOM 741 O O . SER A 1 100 ? 36.090 3.123 -47.679 1.00 96.19 100 SER A O 1
ATOM 743 N N . VAL A 1 101 ? 37.980 4.171 -48.297 1.00 94.75 101 VAL A N 1
ATOM 744 C CA . VAL A 1 101 ? 38.558 4.249 -46.940 1.00 94.75 101 VAL A CA 1
ATOM 745 C C . VAL A 1 101 ? 37.666 5.065 -46.007 1.00 94.75 101 VAL A C 1
ATOM 747 O O . VAL A 1 101 ? 37.336 4.592 -44.922 1.00 94.75 101 VAL A O 1
ATOM 750 N N . GLN A 1 102 ? 37.220 6.249 -46.438 1.00 96.12 102 GLN A N 1
ATOM 751 C CA . GLN A 1 102 ? 36.316 7.093 -45.647 1.00 96.12 102 GLN A CA 1
ATOM 752 C C . GLN A 1 102 ? 35.003 6.373 -45.310 1.00 96.12 102 GLN A C 1
ATOM 754 O O . GLN A 1 102 ? 34.548 6.428 -44.169 1.00 96.12 102 GLN A O 1
ATOM 759 N N . THR A 1 103 ? 34.438 5.632 -46.268 1.00 96.06 103 THR A N 1
ATOM 760 C CA . THR A 1 103 ? 33.236 4.807 -46.060 1.00 96.06 103 THR A CA 1
ATOM 761 C C . THR A 1 103 ? 33.481 3.709 -45.023 1.00 96.06 103 THR A C 1
ATOM 763 O O . THR A 1 103 ? 32.625 3.449 -44.181 1.00 96.06 103 THR A O 1
ATOM 766 N N . GLY A 1 104 ? 34.658 3.079 -45.050 1.00 94.75 104 GLY A N 1
ATOM 767 C CA . GLY A 1 104 ? 35.038 2.036 -44.096 1.00 94.75 104 GLY A CA 1
ATOM 768 C C . GLY A 1 104 ? 35.178 2.574 -42.673 1.00 94.75 104 GLY A C 1
ATOM 769 O O . GLY A 1 104 ? 34.675 1.956 -41.733 1.00 94.75 104 GLY A O 1
ATOM 770 N N . THR A 1 105 ? 35.794 3.750 -42.522 1.00 95.88 105 THR A N 1
ATOM 771 C CA . THR A 1 105 ? 35.897 4.454 -41.237 1.00 95.88 105 THR A CA 1
ATOM 772 C C . THR A 1 105 ? 34.517 4.833 -40.703 1.00 95.88 105 THR A C 1
ATOM 774 O O . THR A 1 105 ? 34.194 4.480 -39.571 1.00 95.88 105 THR A O 1
ATOM 777 N N . ALA A 1 106 ? 33.666 5.451 -41.531 1.00 95.44 106 ALA A N 1
ATOM 778 C CA . ALA A 1 106 ? 32.306 5.823 -41.139 1.00 95.44 106 ALA A CA 1
ATOM 779 C C . ALA A 1 106 ? 31.470 4.598 -40.726 1.00 95.44 106 ALA A C 1
ATOM 781 O O . ALA A 1 106 ? 30.767 4.631 -39.719 1.00 95.44 106 ALA A O 1
ATOM 782 N N . ALA A 1 107 ? 31.588 3.480 -41.450 1.00 94.75 107 ALA A N 1
ATOM 783 C CA . ALA A 1 107 ? 30.936 2.229 -41.069 1.00 94.75 107 ALA A CA 1
ATOM 784 C C . ALA A 1 107 ? 31.416 1.732 -39.691 1.00 94.75 107 ALA A C 1
ATOM 786 O O . ALA A 1 107 ? 30.604 1.314 -38.868 1.00 94.75 107 ALA A O 1
ATOM 787 N N . SER A 1 108 ? 32.716 1.815 -39.398 1.00 92.44 108 SER A N 1
ATOM 788 C CA . SER A 1 108 ? 33.256 1.433 -38.087 1.00 92.44 108 SER A CA 1
ATOM 789 C C . SER A 1 108 ? 32.729 2.319 -36.952 1.00 92.44 108 SER A C 1
ATOM 791 O O . SER A 1 108 ? 32.398 1.808 -35.881 1.00 92.44 108 SER A O 1
ATOM 793 N N . GLU A 1 109 ? 32.621 3.629 -37.176 1.00 95.19 109 GLU A N 1
ATOM 794 C CA . GLU A 1 109 ? 32.057 4.570 -36.201 1.00 95.19 109 GLU A CA 1
ATOM 795 C C . GLU A 1 109 ? 30.583 4.263 -35.916 1.00 95.19 109 GLU A C 1
ATOM 797 O O . GLU A 1 109 ? 30.196 4.128 -34.754 1.00 95.19 109 GLU A O 1
ATOM 802 N N . VAL A 1 110 ? 29.776 4.043 -36.962 1.00 95.00 110 VAL A N 1
ATOM 803 C CA . VAL A 1 110 ? 28.370 3.638 -36.809 1.00 95.00 110 VAL A CA 1
ATOM 804 C C . VAL A 1 110 ? 28.265 2.313 -36.050 1.00 95.00 110 VAL A C 1
ATOM 806 O O . VAL A 1 110 ? 27.419 2.185 -35.166 1.00 95.00 110 VAL A O 1
ATOM 809 N N . SER A 1 111 ? 29.139 1.340 -36.329 1.00 93.06 111 SER A N 1
ATOM 810 C CA . SER A 1 111 ? 29.162 0.073 -35.587 1.00 93.06 111 SER A CA 1
ATOM 811 C C . SER A 1 111 ? 29.412 0.287 -34.094 1.00 93.06 111 SER A C 1
ATOM 813 O O . SER A 1 111 ? 28.759 -0.356 -33.275 1.00 93.06 111 SER A O 1
ATOM 815 N N . SER A 1 112 ? 30.344 1.176 -33.736 1.00 93.88 112 SER A N 1
ATOM 816 C CA . SER A 1 112 ? 30.656 1.499 -32.340 1.00 93.88 112 SER A CA 1
ATOM 817 C C . SER A 1 112 ? 29.453 2.125 -31.630 1.00 93.88 112 SER A C 1
ATOM 819 O O . SER A 1 112 ? 29.070 1.678 -30.549 1.00 93.88 112 SER A O 1
ATOM 821 N N . ILE A 1 113 ? 28.790 3.087 -32.282 1.00 94.81 113 IL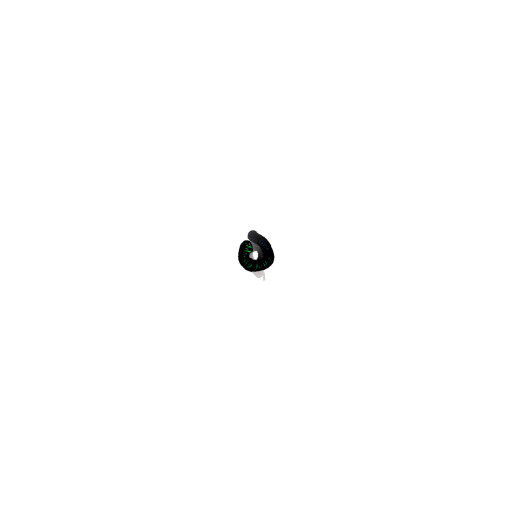E A N 1
ATOM 822 C CA . ILE A 1 113 ? 27.579 3.731 -31.755 1.00 94.81 113 ILE A CA 1
ATOM 823 C C . ILE A 1 113 ? 26.491 2.684 -31.500 1.00 94.81 113 ILE A C 1
ATOM 825 O O . ILE A 1 113 ? 25.948 2.620 -30.403 1.00 94.81 113 ILE A O 1
ATOM 829 N N . VAL A 1 114 ? 26.200 1.819 -32.474 1.00 94.19 114 VAL A N 1
ATOM 830 C CA . VAL A 1 114 ? 25.125 0.818 -32.353 1.00 94.19 114 VAL A CA 1
ATOM 831 C C . VAL A 1 114 ? 25.415 -0.206 -31.250 1.00 94.19 114 VAL A C 1
ATOM 833 O O . VAL A 1 114 ? 24.492 -0.625 -30.550 1.00 94.19 114 VAL A O 1
ATOM 836 N N . LEU A 1 115 ? 26.682 -0.589 -31.055 1.00 91.38 115 LEU A N 1
ATOM 837 C CA . LEU A 1 115 ? 27.089 -1.437 -29.931 1.00 91.38 115 LEU A CA 1
ATOM 838 C C . LEU A 1 115 ? 26.895 -0.731 -28.582 1.00 91.38 115 LEU A C 1
ATOM 840 O O . LEU A 1 115 ? 26.404 -1.360 -27.645 1.00 91.38 115 LEU A O 1
ATOM 844 N N . GLY A 1 116 ? 27.206 0.565 -28.499 1.00 94.00 116 GLY A N 1
ATOM 845 C CA . GLY A 1 116 ? 26.929 1.390 -27.320 1.00 94.00 116 GLY A CA 1
ATOM 846 C C . GLY A 1 116 ? 25.438 1.435 -26.984 1.00 94.00 116 GLY A C 1
ATOM 847 O O . GLY A 1 116 ? 25.048 1.080 -25.875 1.00 94.00 116 GLY A O 1
ATOM 848 N N . VAL A 1 117 ? 24.586 1.744 -27.969 1.00 93.31 117 VAL A N 1
ATOM 849 C CA . VAL A 1 117 ? 23.124 1.766 -27.774 1.00 93.31 117 VAL A CA 1
ATOM 850 C C . VAL A 1 117 ? 22.609 0.386 -27.341 1.00 93.31 117 VAL A C 1
ATOM 852 O O . VAL A 1 117 ? 21.731 0.290 -26.490 1.00 93.31 117 VAL A O 1
ATOM 855 N N . ARG A 1 118 ? 23.160 -0.714 -27.873 1.00 89.75 118 ARG A N 1
ATOM 856 C CA . ARG A 1 118 ? 22.791 -2.066 -27.427 1.00 89.75 118 ARG A CA 1
ATOM 857 C C . ARG A 1 118 ? 23.144 -2.305 -25.954 1.00 89.75 118 ARG A C 1
ATOM 859 O O . ARG A 1 118 ? 22.323 -2.860 -25.232 1.00 89.75 118 ARG A O 1
ATOM 866 N N . SER A 1 119 ? 24.328 -1.886 -25.516 1.00 92.38 119 SER A N 1
ATOM 867 C CA . SER A 1 119 ? 24.732 -1.977 -24.108 1.00 92.38 119 SER A CA 1
ATOM 868 C C . SER A 1 119 ? 23.772 -1.196 -23.203 1.00 92.38 119 SER A C 1
ATOM 870 O O . SER A 1 119 ? 23.363 -1.693 -22.159 1.00 92.38 119 SER A O 1
ATOM 872 N N . GLU A 1 120 ? 23.368 0.009 -23.608 1.00 93.94 120 GLU A N 1
ATOM 873 C CA . GLU A 1 120 ? 22.377 0.809 -22.876 1.00 93.94 120 GLU A CA 1
ATOM 874 C C . GLU A 1 120 ? 20.998 0.133 -22.832 1.00 93.94 120 GLU A C 1
ATOM 876 O O . GLU A 1 120 ? 20.342 0.136 -21.792 1.00 93.94 120 GLU A O 1
ATOM 881 N N . MET A 1 121 ? 20.564 -0.508 -23.922 1.00 92.31 121 MET A N 1
ATOM 882 C CA . MET A 1 121 ? 19.315 -1.281 -23.943 1.00 92.31 121 MET A CA 1
ATOM 883 C C . MET A 1 121 ? 19.329 -2.445 -22.948 1.00 92.31 121 MET A C 1
ATOM 885 O O . MET A 1 121 ? 18.320 -2.684 -22.287 1.00 92.31 121 MET A O 1
ATOM 889 N N . GLU A 1 122 ? 20.446 -3.168 -22.835 1.00 90.38 122 GLU A N 1
ATOM 890 C CA . GLU A 1 122 ? 20.592 -4.273 -21.878 1.00 90.38 122 GLU A CA 1
ATOM 891 C C . GLU A 1 122 ? 20.441 -3.764 -20.430 1.00 90.38 122 GLU A C 1
ATOM 893 O O . GLU A 1 122 ? 19.688 -4.351 -19.652 1.00 90.38 122 GLU A O 1
ATOM 898 N N . LEU A 1 123 ? 21.018 -2.599 -20.105 1.00 93.75 123 LEU A N 1
ATOM 899 C CA . LEU A 1 123 ? 20.828 -1.946 -18.802 1.00 93.75 123 LEU A CA 1
ATOM 900 C C . LEU A 1 123 ? 19.360 -1.572 -18.533 1.00 93.75 123 LEU A C 1
ATOM 902 O O . LEU A 1 123 ? 18.870 -1.756 -17.419 1.00 93.75 123 LEU A O 1
ATOM 906 N N . VAL A 1 124 ? 18.639 -1.070 -19.541 1.00 93.94 124 VAL A N 1
ATOM 907 C CA . VAL A 1 124 ? 17.210 -0.734 -19.404 1.00 93.94 124 VAL A CA 1
ATOM 908 C C . VAL A 1 124 ? 16.361 -1.987 -19.173 1.00 93.94 124 VAL A C 1
ATOM 910 O O . VAL A 1 124 ? 15.432 -1.944 -18.368 1.00 93.94 124 VAL A O 1
ATOM 913 N N . ILE A 1 125 ? 16.674 -3.110 -19.831 1.00 89.94 125 ILE A N 1
ATOM 914 C CA . ILE A 1 125 ? 15.983 -4.390 -19.597 1.00 89.94 125 ILE A CA 1
ATOM 915 C C . ILE A 1 125 ? 16.163 -4.838 -18.146 1.00 89.94 125 ILE A C 1
ATOM 917 O O . ILE A 1 125 ? 15.192 -5.244 -17.505 1.00 89.94 125 ILE A O 1
ATOM 921 N N . ASP A 1 126 ? 17.384 -4.774 -17.623 1.00 91.69 126 ASP A N 1
ATOM 922 C CA . ASP A 1 126 ? 17.658 -5.202 -16.253 1.00 91.69 126 ASP A CA 1
ATOM 923 C C . ASP A 1 126 ? 16.987 -4.280 -15.228 1.00 91.69 126 ASP A C 1
ATOM 925 O O . ASP A 1 126 ? 16.386 -4.767 -14.267 1.00 91.69 126 ASP A O 1
ATOM 929 N N . ALA A 1 127 ? 16.969 -2.967 -15.479 1.00 92.38 127 ALA A N 1
ATOM 930 C CA . ALA A 1 127 ? 16.212 -2.013 -14.672 1.00 92.38 127 ALA A CA 1
ATOM 931 C C . ALA A 1 127 ? 14.697 -2.290 -14.707 1.00 92.38 127 ALA A C 1
ATOM 933 O O . ALA A 1 127 ? 14.044 -2.255 -13.665 1.00 92.38 127 ALA A O 1
ATOM 934 N N . ALA A 1 128 ? 14.133 -2.621 -15.874 1.00 90.75 128 ALA A N 1
ATOM 935 C CA . ALA A 1 128 ? 12.717 -2.965 -16.007 1.00 90.75 128 ALA A CA 1
ATOM 936 C C . ALA A 1 128 ? 12.361 -4.258 -15.250 1.00 90.75 128 ALA A C 1
ATOM 938 O O . ALA A 1 128 ? 11.332 -4.318 -14.575 1.00 90.75 128 ALA A O 1
ATOM 939 N N . LYS A 1 129 ? 13.230 -5.278 -15.292 1.00 90.00 129 LYS A N 1
ATOM 940 C CA . LYS A 1 129 ? 13.061 -6.513 -14.505 1.00 90.00 129 LYS A CA 1
ATOM 941 C C . LYS A 1 129 ? 13.107 -6.242 -13.004 1.00 90.00 129 LYS A C 1
ATOM 943 O O . LYS A 1 129 ? 12.253 -6.743 -12.277 1.00 90.00 129 LYS A O 1
ATOM 948 N N . ALA A 1 130 ? 14.077 -5.448 -12.547 1.00 92.94 130 ALA A N 1
ATOM 949 C CA . ALA A 1 130 ? 14.164 -5.041 -11.147 1.00 92.94 130 ALA A CA 1
ATOM 950 C C . ALA A 1 130 ? 12.906 -4.267 -10.717 1.00 92.94 130 ALA A C 1
ATOM 952 O O . ALA A 1 130 ? 12.321 -4.574 -9.682 1.00 92.94 130 ALA A O 1
ATOM 953 N N . GLY A 1 131 ? 12.424 -3.344 -11.556 1.00 93.00 131 GLY A N 1
ATOM 954 C CA . GLY A 1 131 ? 11.169 -2.626 -11.329 1.00 93.00 131 GLY A CA 1
ATOM 955 C C . GLY A 1 131 ? 9.955 -3.553 -11.220 1.00 93.00 131 GLY A C 1
ATOM 956 O O . GLY A 1 131 ? 9.125 -3.373 -10.335 1.00 93.00 131 GLY A O 1
ATOM 957 N N . SER A 1 132 ? 9.871 -4.590 -12.058 1.00 91.25 132 SER A N 1
ATOM 958 C CA . SER A 1 132 ? 8.796 -5.591 -11.989 1.00 91.25 132 SER A CA 1
ATOM 959 C C . SER A 1 132 ? 8.811 -6.383 -10.670 1.00 91.25 132 SER A C 1
ATOM 961 O O . SER A 1 132 ? 7.757 -6.619 -10.075 1.00 91.25 132 SER A O 1
ATOM 963 N N . LEU A 1 133 ? 10.000 -6.727 -10.155 1.00 93.25 133 LEU A N 1
ATOM 964 C CA . LEU A 1 133 ? 10.150 -7.376 -8.845 1.00 93.25 133 LEU A CA 1
ATOM 965 C C . LEU A 1 133 ? 9.706 -6.466 -7.690 1.00 93.25 133 LEU A C 1
ATOM 967 O O . LEU A 1 133 ? 8.981 -6.920 -6.806 1.00 93.25 133 LEU A O 1
ATOM 971 N N . GLU A 1 134 ? 10.087 -5.188 -7.716 1.00 95.12 134 GLU A N 1
ATOM 972 C CA . GLU A 1 134 ? 9.657 -4.200 -6.716 1.00 95.12 134 GLU A CA 1
ATOM 973 C C . GLU A 1 134 ? 8.135 -4.002 -6.725 1.00 95.12 134 GLU A C 1
ATOM 975 O O . GLU A 1 134 ? 7.500 -3.960 -5.671 1.00 95.12 134 GLU A O 1
ATOM 980 N N . VAL A 1 135 ? 7.513 -3.969 -7.907 1.00 95.00 135 VAL A N 1
ATOM 981 C CA . VAL A 1 135 ? 6.048 -3.901 -8.028 1.00 95.00 135 VAL A CA 1
ATOM 982 C C . VAL A 1 135 ? 5.383 -5.147 -7.435 1.00 95.00 135 VAL A C 1
ATOM 984 O O . VAL A 1 135 ? 4.393 -5.025 -6.712 1.00 95.00 135 VAL A O 1
ATOM 987 N N . ALA A 1 136 ? 5.929 -6.343 -7.671 1.00 91.56 136 ALA A N 1
ATOM 988 C CA . ALA A 1 136 ? 5.411 -7.579 -7.080 1.00 91.56 136 ALA A CA 1
ATOM 989 C C . ALA A 1 136 ? 5.525 -7.590 -5.541 1.00 91.56 136 ALA A C 1
ATOM 991 O O . ALA A 1 136 ? 4.594 -8.013 -4.844 1.00 91.56 136 ALA A O 1
ATOM 992 N N . ALA A 1 137 ? 6.634 -7.079 -4.998 1.00 94.56 137 ALA A N 1
ATOM 993 C CA . ALA A 1 137 ? 6.795 -6.885 -3.559 1.00 94.56 137 ALA A CA 1
ATOM 994 C C . ALA A 1 137 ? 5.773 -5.869 -3.013 1.00 94.56 137 ALA A C 1
ATOM 996 O O . ALA A 1 137 ? 5.126 -6.129 -1.997 1.00 94.56 137 ALA A O 1
ATOM 997 N N . GLY A 1 138 ? 5.554 -4.762 -3.730 1.00 94.25 138 GLY A N 1
ATOM 998 C CA . GLY A 1 138 ? 4.548 -3.751 -3.404 1.00 94.25 138 GLY A CA 1
ATOM 999 C C . GLY A 1 138 ? 3.119 -4.303 -3.378 1.00 94.25 138 GLY A C 1
ATOM 1000 O O . GLY A 1 138 ? 2.370 -4.013 -2.446 1.00 94.25 138 GLY A O 1
ATOM 1001 N N . LEU A 1 139 ? 2.754 -5.154 -4.341 1.00 92.31 139 LEU A N 1
ATOM 1002 C CA . LEU A 1 139 ? 1.459 -5.848 -4.365 1.00 92.31 139 LEU A CA 1
ATOM 1003 C C . LEU A 1 139 ? 1.284 -6.779 -3.156 1.00 92.31 139 LEU A C 1
ATOM 1005 O O . LEU A 1 139 ? 0.215 -6.806 -2.548 1.00 92.31 139 LEU A O 1
ATOM 1009 N N . THR A 1 140 ? 2.341 -7.492 -2.762 1.00 93.44 140 THR A N 1
ATOM 1010 C CA . THR A 1 140 ? 2.316 -8.361 -1.573 1.00 93.44 140 THR A CA 1
ATOM 1011 C C . THR A 1 140 ? 2.127 -7.549 -0.289 1.00 93.44 140 THR A C 1
ATOM 1013 O O . THR A 1 140 ? 1.314 -7.909 0.562 1.00 93.44 140 THR A O 1
ATOM 1016 N N . ALA A 1 141 ? 2.837 -6.426 -0.151 1.00 93.12 141 ALA A N 1
ATOM 1017 C CA . ALA A 1 141 ? 2.672 -5.523 0.986 1.00 93.12 141 ALA A CA 1
ATOM 1018 C C . ALA A 1 141 ? 1.258 -4.917 1.027 1.00 93.12 141 ALA A C 1
ATOM 1020 O O . ALA A 1 141 ? 0.649 -4.822 2.092 1.00 93.12 141 ALA A O 1
ATOM 1021 N N . ALA A 1 142 ? 0.707 -4.552 -0.133 1.00 91.56 142 ALA A N 1
ATOM 1022 C CA . ALA A 1 142 ? -0.647 -4.028 -0.236 1.00 91.56 142 ALA A CA 1
ATOM 1023 C C . ALA A 1 142 ? -1.709 -5.044 0.218 1.00 91.56 142 ALA A C 1
ATOM 1025 O O . ALA A 1 142 ? -2.637 -4.674 0.940 1.00 91.56 142 ALA A O 1
ATOM 1026 N N . ASP A 1 143 ? -1.548 -6.320 -0.139 1.00 88.94 143 ASP A N 1
ATOM 1027 C CA . ASP A 1 143 ? -2.432 -7.395 0.322 1.00 88.94 143 ASP A CA 1
ATOM 1028 C C . ASP A 1 143 ? -2.387 -7.557 1.852 1.00 88.94 143 ASP A C 1
ATOM 1030 O O . ASP A 1 143 ? -3.428 -7.591 2.512 1.00 88.94 143 ASP A O 1
ATOM 1034 N N . GLN A 1 144 ? -1.191 -7.536 2.453 1.00 92.81 144 GLN A N 1
ATOM 1035 C CA . GLN A 1 144 ? -1.024 -7.590 3.914 1.00 92.81 144 GLN A CA 1
ATOM 1036 C C . GLN A 1 144 ? -1.711 -6.417 4.633 1.00 92.81 144 GLN A C 1
ATOM 1038 O O . GLN A 1 144 ? -2.328 -6.594 5.691 1.00 92.81 144 GLN A O 1
ATOM 1043 N N . VAL A 1 145 ? -1.647 -5.214 4.056 1.00 92.31 145 VAL A N 1
ATOM 1044 C CA . VAL A 1 145 ? -2.370 -4.045 4.576 1.00 92.31 145 VAL A CA 1
ATOM 1045 C C . VAL A 1 145 ? -3.886 -4.247 4.455 1.00 92.31 145 VAL A C 1
ATOM 1047 O O . VAL A 1 145 ? -4.613 -3.976 5.412 1.00 92.31 145 VAL A O 1
ATOM 1050 N N . GLY A 1 146 ? -4.376 -4.793 3.337 1.00 89.69 146 GLY A N 1
ATOM 1051 C CA . GLY A 1 146 ? -5.792 -5.138 3.158 1.00 89.69 146 GLY A CA 1
ATOM 1052 C C . GLY A 1 146 ? -6.309 -6.136 4.206 1.00 89.69 146 GLY A C 1
ATOM 1053 O O . GLY A 1 146 ? -7.365 -5.927 4.813 1.00 89.69 146 GLY A O 1
ATOM 1054 N N . GLN A 1 147 ? -5.530 -7.179 4.503 1.00 91.50 147 GLN A N 1
ATOM 1055 C CA . GLN A 1 147 ? -5.838 -8.143 5.569 1.00 91.50 147 GLN A CA 1
ATOM 1056 C C . GLN A 1 147 ? -5.854 -7.488 6.962 1.00 91.50 147 GLN A C 1
ATOM 1058 O O . GLN A 1 147 ? -6.688 -7.824 7.814 1.00 91.50 147 GLN A O 1
ATOM 1063 N N . SER A 1 148 ? -4.965 -6.517 7.190 1.00 92.56 148 SER A N 1
ATOM 1064 C CA . SER A 1 148 ? -4.906 -5.748 8.437 1.00 92.56 148 SER A CA 1
ATOM 1065 C C . SER A 1 148 ? -6.159 -4.891 8.625 1.00 92.56 148 SER A C 1
ATOM 1067 O O . SER A 1 148 ? -6.767 -4.939 9.694 1.00 92.56 148 SER A O 1
ATOM 1069 N N . PHE A 1 149 ? -6.622 -4.191 7.583 1.00 90.31 149 PHE A N 1
ATOM 1070 C CA . PHE A 1 149 ? -7.886 -3.446 7.628 1.00 90.31 149 PHE A CA 1
ATOM 1071 C C . PHE A 1 149 ? -9.093 -4.353 7.889 1.00 90.31 149 PHE A C 1
ATOM 1073 O O . PHE A 1 149 ? -9.927 -4.035 8.739 1.00 90.31 149 PHE A O 1
ATOM 1080 N N . THR A 1 150 ? -9.146 -5.531 7.259 1.00 90.06 150 THR A N 1
ATOM 1081 C CA . THR A 1 150 ? -10.202 -6.523 7.530 1.00 90.06 150 THR A CA 1
ATOM 1082 C C . THR A 1 150 ? -10.205 -6.958 9.002 1.00 90.06 150 THR A C 1
ATOM 1084 O O . THR A 1 150 ? -11.266 -7.086 9.621 1.00 90.06 150 THR A O 1
ATOM 1087 N N . SER A 1 151 ? -9.022 -7.153 9.591 1.00 93.75 151 SER A N 1
ATOM 1088 C CA . SER A 1 151 ? -8.879 -7.514 11.006 1.00 93.75 151 SER A CA 1
ATOM 1089 C C . SER A 1 151 ? -9.281 -6.373 11.944 1.00 93.75 151 SER A C 1
ATOM 1091 O O . SER A 1 151 ? -9.994 -6.619 12.918 1.00 93.75 151 SER A O 1
ATOM 1093 N N . ILE A 1 152 ? -8.893 -5.132 11.629 1.00 92.31 152 ILE A N 1
ATOM 1094 C CA . ILE A 1 152 ? -9.293 -3.927 12.374 1.00 92.31 152 ILE A CA 1
ATOM 1095 C C . ILE A 1 152 ? -10.814 -3.783 12.361 1.00 92.31 152 ILE A C 1
ATOM 1097 O O . ILE A 1 152 ? -11.421 -3.644 13.421 1.00 92.31 152 ILE A O 1
ATOM 1101 N N . ARG A 1 153 ? -11.443 -3.904 11.187 1.00 88.19 153 ARG A N 1
ATOM 1102 C CA . ARG A 1 153 ? -12.902 -3.857 11.037 1.00 88.19 153 ARG A CA 1
ATOM 1103 C C . ARG A 1 153 ? -13.600 -4.855 11.958 1.00 88.19 153 ARG A C 1
ATOM 1105 O O . ARG A 1 153 ? -14.547 -4.504 12.658 1.00 88.19 153 ARG A O 1
ATOM 1112 N N . ARG A 1 154 ? -13.120 -6.102 11.976 1.00 92.00 154 ARG A N 1
ATOM 1113 C CA . ARG A 1 154 ? -13.671 -7.150 12.842 1.00 92.00 154 ARG A CA 1
ATOM 1114 C C . ARG A 1 154 ? -13.525 -6.794 14.322 1.00 92.00 154 ARG A C 1
ATOM 1116 O O . ARG A 1 154 ? -14.508 -6.868 15.051 1.00 92.00 154 ARG A O 1
ATOM 1123 N N . ALA A 1 155 ? -12.337 -6.367 14.749 1.00 93.00 155 ALA A N 1
ATOM 1124 C CA . ALA A 1 155 ? -12.081 -5.989 16.137 1.00 93.00 155 ALA A CA 1
ATOM 1125 C C . ALA A 1 155 ? -12.965 -4.812 16.592 1.00 93.00 155 ALA A C 1
ATOM 1127 O O . ALA A 1 155 ? -13.520 -4.841 17.687 1.00 93.00 155 ALA A O 1
ATOM 1128 N N . VAL A 1 156 ? -13.155 -3.803 15.738 1.00 90.88 156 VAL A N 1
ATOM 1129 C CA . VAL A 1 156 ? -14.037 -2.657 16.018 1.00 90.88 156 VAL A CA 1
ATOM 1130 C C . VAL A 1 156 ? -15.494 -3.100 16.154 1.00 90.88 156 VAL A C 1
ATOM 1132 O O . VAL A 1 156 ? -16.169 -2.680 17.094 1.00 90.88 156 VAL A O 1
ATOM 1135 N N . GLY A 1 157 ? -15.966 -3.993 15.280 1.00 88.19 157 GLY A N 1
ATOM 1136 C CA . GLY A 1 157 ? -17.307 -4.574 15.382 1.00 88.19 157 GLY A CA 1
ATOM 1137 C C . GLY A 1 157 ? -17.517 -5.382 16.669 1.00 88.19 157 GLY A C 1
ATOM 1138 O O . GLY A 1 157 ? -18.552 -5.252 17.323 1.00 88.19 157 GLY A O 1
ATOM 1139 N N . GLU A 1 158 ? -16.521 -6.174 17.079 1.00 92.38 158 GLU A N 1
ATOM 1140 C CA . GLU A 1 158 ? -16.547 -6.917 18.347 1.00 92.38 158 GLU A CA 1
ATOM 1141 C C . GLU A 1 158 ? -16.629 -5.966 19.556 1.00 92.38 158 GLU A C 1
ATOM 1143 O O . GLU A 1 158 ? -17.452 -6.176 20.452 1.00 92.38 158 GLU A O 1
ATOM 1148 N N . VAL A 1 159 ? -15.834 -4.889 19.559 1.00 90.69 159 VAL A N 1
ATOM 1149 C CA . VAL A 1 159 ? -15.854 -3.860 20.611 1.00 90.69 159 VAL A CA 1
ATOM 1150 C C . VAL A 1 159 ? -17.206 -3.147 20.667 1.00 90.69 159 VAL A C 1
ATOM 1152 O O . VAL A 1 159 ? -17.770 -3.018 21.753 1.00 90.69 159 VAL A O 1
ATOM 1155 N N . ALA A 1 160 ? -17.770 -2.741 19.526 1.00 87.38 160 ALA A N 1
ATOM 1156 C CA . ALA A 1 160 ? -19.097 -2.122 19.474 1.00 87.38 160 ALA A CA 1
ATOM 1157 C C . ALA A 1 160 ? -20.173 -3.048 20.074 1.00 87.38 160 ALA A C 1
ATOM 1159 O O . ALA A 1 160 ? -20.966 -2.634 20.922 1.00 87.38 160 ALA A O 1
ATOM 1160 N N . GLY A 1 161 ? -20.135 -4.341 19.734 1.00 88.56 161 GLY A N 1
ATOM 1161 C CA . GLY A 1 161 ? -21.036 -5.340 20.312 1.00 88.56 161 GLY A CA 1
ATOM 1162 C C . GLY A 1 161 ? -20.871 -5.518 21.828 1.00 88.56 161 GLY A C 1
ATOM 1163 O O . GLY A 1 161 ? -21.858 -5.691 22.546 1.00 88.56 161 GLY A O 1
ATOM 1164 N N . GLN A 1 162 ? -19.641 -5.461 22.348 1.00 91.19 162 GLN A N 1
ATOM 1165 C CA . GLN A 1 162 ? -19.394 -5.503 23.795 1.00 91.19 162 GLN A CA 1
ATOM 1166 C C . GLN A 1 162 ? -19.932 -4.261 24.510 1.00 91.19 162 GLN A C 1
ATOM 1168 O O . GLN A 1 162 ? -20.522 -4.387 25.583 1.00 91.19 162 GLN A O 1
ATOM 1173 N N . ILE A 1 163 ? -19.778 -3.081 23.910 1.00 88.31 163 ILE A N 1
ATOM 1174 C CA . ILE A 1 163 ? -20.295 -1.824 24.459 1.00 88.31 163 ILE A CA 1
ATOM 1175 C C . ILE A 1 163 ? -21.823 -1.860 24.544 1.00 88.31 163 ILE A C 1
ATOM 1177 O O . ILE A 1 163 ? -22.373 -1.488 25.583 1.00 88.31 163 ILE A O 1
ATOM 1181 N N . GLY A 1 164 ? -22.504 -2.399 23.528 1.00 87.00 164 GLY A N 1
ATOM 1182 C CA . GLY A 1 164 ? -23.949 -2.639 23.582 1.00 87.00 164 GLY A CA 1
ATOM 1183 C C . GLY A 1 164 ? -24.357 -3.486 24.796 1.00 87.00 164 GLY A C 1
ATOM 1184 O O . GLY A 1 164 ? -25.199 -3.069 25.589 1.00 87.00 164 GLY A O 1
ATOM 1185 N N . LYS A 1 165 ? -23.677 -4.619 25.027 1.00 91.50 165 LYS A N 1
ATOM 1186 C CA . LYS A 1 165 ? -23.944 -5.508 26.179 1.00 91.50 165 LYS A CA 1
ATOM 1187 C C . LYS A 1 165 ? -23.681 -4.850 27.535 1.00 91.50 165 LYS A C 1
ATO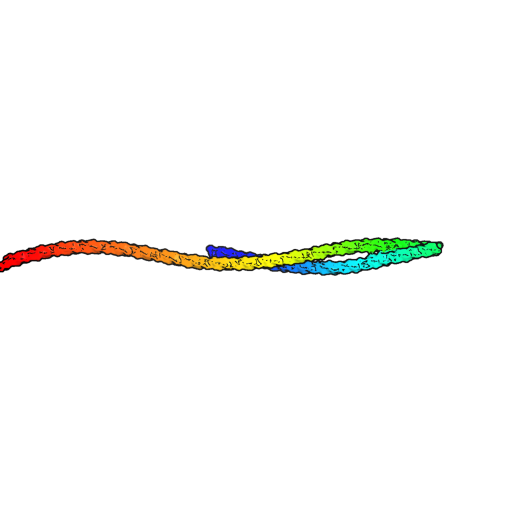M 1189 O O . LYS A 1 165 ? -24.412 -5.094 28.492 1.00 91.50 165 LYS A O 1
ATOM 1194 N N . VAL A 1 166 ? -22.617 -4.054 27.654 1.00 91.19 166 VAL A N 1
ATOM 1195 C CA . VAL A 1 166 ? -22.314 -3.313 28.893 1.00 91.19 166 VAL A CA 1
ATOM 1196 C C . VAL A 1 166 ? -23.425 -2.315 29.204 1.00 91.19 166 VAL A C 1
ATOM 1198 O O . VAL A 1 166 ? -23.784 -2.132 30.364 1.00 91.19 166 VAL A O 1
ATOM 1201 N N . SER A 1 167 ? -23.987 -1.705 28.170 1.00 89.06 167 SER A N 1
ATOM 1202 C CA . SER A 1 167 ? -25.008 -0.669 28.300 1.00 89.06 167 SER A CA 1
ATOM 1203 C C . SER A 1 167 ? -26.348 -1.246 28.730 1.00 89.06 167 SER A C 1
ATOM 1205 O O . SER A 1 167 ? -26.939 -0.745 29.680 1.00 89.06 167 SER A O 1
ATOM 1207 N N . GLU A 1 168 ? -26.749 -2.370 28.136 1.00 92.06 168 GLU A N 1
ATOM 1208 C CA . GLU A 1 168 ? -27.916 -3.140 28.577 1.00 92.06 168 GLU A CA 1
ATOM 1209 C C . GLU A 1 168 ? -27.793 -3.549 30.057 1.00 92.06 168 GLU A C 1
ATOM 1211 O O . GLU A 1 168 ? -28.715 -3.366 30.851 1.00 92.06 168 GLU A O 1
ATOM 1216 N N . ARG A 1 169 ? -26.618 -4.042 30.472 1.00 95.25 169 ARG A N 1
ATOM 1217 C CA . ARG A 1 169 ? -26.363 -4.393 31.880 1.00 95.25 169 ARG A CA 1
ATOM 1218 C C . ARG A 1 169 ? -26.408 -3.185 32.811 1.00 95.25 169 ARG A C 1
ATOM 1220 O O . ARG A 1 169 ? -26.834 -3.324 33.954 1.00 95.25 169 ARG A O 1
ATOM 1227 N N . ALA A 1 170 ? -25.948 -2.022 32.356 1.00 92.94 170 ALA A N 1
ATOM 1228 C CA . ALA A 1 170 ? -25.991 -0.795 33.143 1.00 92.94 170 ALA A CA 1
ATOM 1229 C C . ALA A 1 170 ? -27.435 -0.312 33.358 1.00 92.94 170 ALA A C 1
ATOM 1231 O O . ALA A 1 170 ? -27.769 0.098 34.468 1.00 92.94 170 ALA A O 1
ATOM 1232 N N . GLU A 1 171 ? -28.295 -0.417 32.340 1.00 93.50 171 GLU A N 1
ATOM 1233 C CA . GLU A 1 171 ? -29.729 -0.119 32.457 1.00 93.50 171 GLU A CA 1
ATOM 1234 C C . GLU A 1 171 ? -30.419 -1.070 33.443 1.00 93.50 171 GLU A C 1
ATOM 1236 O O . GLU A 1 171 ? -31.074 -0.616 34.382 1.00 93.50 171 GLU A O 1
ATOM 1241 N N . GLN A 1 172 ? -30.176 -2.379 33.323 1.00 95.88 172 GLN A N 1
ATOM 1242 C CA . GLN A 1 172 ? -30.702 -3.372 34.270 1.00 95.88 172 GLN A CA 1
ATOM 1243 C C . GLN A 1 172 ? -30.246 -3.104 35.711 1.00 95.88 172 GLN A C 1
ATOM 1245 O O . GLN A 1 172 ? -31.033 -3.214 36.652 1.00 95.88 172 GLN A O 1
ATOM 1250 N N . LEU A 1 173 ? -28.977 -2.732 35.905 1.00 95.19 173 LEU A N 1
ATOM 1251 C CA . LEU A 1 173 ? -28.443 -2.413 37.227 1.00 95.19 173 LEU A CA 1
ATOM 1252 C C . LEU A 1 173 ? -29.091 -1.152 37.820 1.00 95.19 173 LEU A C 1
ATOM 1254 O O . LEU A 1 173 ? -29.328 -1.101 39.030 1.00 95.19 173 LEU A O 1
ATOM 1258 N N . ALA A 1 174 ? -29.393 -0.149 36.992 1.00 95.38 174 ALA A N 1
ATOM 1259 C CA . ALA A 1 174 ? -30.107 1.049 37.425 1.00 95.38 174 ALA A CA 1
ATOM 1260 C C . ALA A 1 174 ? -31.532 0.709 37.893 1.00 95.38 174 ALA A C 1
ATOM 1262 O O . ALA A 1 174 ? -31.922 1.103 38.993 1.00 95.38 174 ALA A O 1
ATOM 1263 N N . GLU A 1 175 ? -32.270 -0.108 37.135 1.00 96.75 175 GLU A N 1
ATOM 1264 C CA . GLU A 1 175 ? -33.610 -0.568 37.529 1.00 96.75 175 GLU A CA 1
ATOM 1265 C C . GLU A 1 175 ? -33.596 -1.380 38.833 1.00 96.75 175 GLU A C 1
ATOM 1267 O O . GLU A 1 175 ? -34.435 -1.177 39.718 1.00 96.75 175 GLU A O 1
ATOM 1272 N N . GLN A 1 176 ? -32.623 -2.285 38.980 1.00 97.38 176 GLN A N 1
ATOM 1273 C CA . GLN A 1 176 ? -32.435 -3.071 40.202 1.00 97.38 176 GLN A CA 1
ATOM 1274 C C . GLN A 1 176 ? -32.086 -2.189 41.404 1.00 97.38 176 GLN A C 1
ATOM 1276 O O . GLN A 1 176 ? -32.601 -2.412 42.502 1.00 97.38 176 GLN A O 1
ATOM 1281 N N . SER A 1 177 ? -31.257 -1.163 41.203 1.00 96.88 177 SER A N 1
ATOM 1282 C CA . SER A 1 177 ? -30.903 -0.199 42.250 1.00 96.88 177 SER A CA 1
ATOM 1283 C C . SER A 1 177 ? -32.130 0.588 42.713 1.00 96.88 177 SER A C 1
ATOM 1285 O O . SER A 1 177 ? -32.374 0.699 43.916 1.00 96.88 177 SER A O 1
ATOM 1287 N N . ASP A 1 178 ? -32.969 1.045 41.783 1.00 97.19 178 ASP A N 1
ATOM 1288 C CA . ASP A 1 178 ? -34.235 1.708 42.103 1.00 97.19 178 ASP A CA 1
ATOM 1289 C C . ASP A 1 178 ? -35.199 0.785 42.864 1.00 97.19 178 ASP A C 1
ATOM 1291 O O . ASP A 1 178 ? -35.861 1.204 43.822 1.00 97.19 178 ASP A O 1
ATOM 1295 N N . ALA A 1 179 ? -35.274 -0.494 42.484 1.00 97.19 179 ALA A N 1
ATOM 1296 C CA . ALA A 1 179 ? -36.072 -1.489 43.196 1.00 97.19 179 ALA A CA 1
ATOM 1297 C C . ALA A 1 179 ? -35.561 -1.737 44.627 1.00 97.19 179 ALA A C 1
ATOM 1299 O O . ALA A 1 179 ? -36.364 -1.839 45.563 1.00 97.19 179 ALA A O 1
ATOM 1300 N N . ALA A 1 180 ? -34.241 -1.776 44.820 1.00 97.19 180 ALA A N 1
ATOM 1301 C CA . ALA A 1 180 ? -33.625 -1.899 46.136 1.00 97.19 180 ALA A CA 1
ATOM 1302 C C . ALA A 1 180 ? -33.947 -0.683 47.018 1.00 97.19 180 ALA A C 1
ATOM 1304 O O . ALA A 1 180 ? -34.387 -0.850 48.156 1.00 97.19 180 ALA A O 1
ATOM 1305 N N . VAL A 1 181 ? -33.841 0.538 46.479 1.00 97.94 181 VAL A N 1
ATOM 1306 C CA . VAL A 1 181 ? -34.215 1.772 47.193 1.00 97.94 181 VAL A CA 1
ATOM 1307 C C . VAL A 1 181 ? -35.689 1.748 47.612 1.00 97.94 181 VAL A C 1
ATOM 1309 O O . VAL A 1 181 ? -36.012 2.088 48.754 1.00 97.94 181 VAL A O 1
ATOM 1312 N N . ARG A 1 182 ? -36.601 1.305 46.735 1.00 97.56 182 ARG A N 1
ATOM 1313 C CA . ARG A 1 182 ? -38.027 1.145 47.083 1.00 97.56 182 ARG A CA 1
ATOM 1314 C C . ARG A 1 182 ? -38.238 0.133 48.210 1.00 97.56 182 ARG A C 1
ATOM 1316 O O . ARG A 1 182 ? -39.036 0.391 49.111 1.00 97.56 182 ARG A O 1
ATOM 1323 N N . SER A 1 183 ? -37.511 -0.980 48.181 1.00 97.75 183 SER A N 1
ATOM 1324 C CA . SER A 1 183 ? -37.588 -2.026 49.207 1.00 97.75 183 SER A CA 1
ATOM 1325 C C . SER A 1 183 ? -37.093 -1.519 50.562 1.00 97.75 183 SER A C 1
ATOM 1327 O O . SER A 1 183 ? -37.785 -1.689 51.563 1.00 97.75 183 SER A O 1
ATOM 1329 N N . ILE A 1 184 ? -35.969 -0.796 50.591 1.00 97.38 184 ILE A N 1
ATOM 1330 C CA . ILE A 1 184 ? -35.432 -0.161 51.805 1.00 97.38 184 ILE A CA 1
ATOM 1331 C C . ILE A 1 184 ? -36.450 0.816 52.407 1.00 97.38 184 ILE A C 1
ATOM 1333 O O . ILE A 1 184 ? -36.718 0.759 53.603 1.00 97.38 184 ILE A O 1
ATOM 1337 N N . ARG A 1 185 ? -37.103 1.653 51.587 1.00 97.19 185 ARG A N 1
ATOM 1338 C CA . ARG A 1 185 ? -38.178 2.553 52.057 1.00 97.19 185 ARG A CA 1
ATOM 1339 C C . ARG A 1 185 ? -39.411 1.812 52.583 1.00 97.19 185 ARG A C 1
ATOM 1341 O O . ARG A 1 185 ? -40.166 2.360 53.383 1.00 97.19 185 ARG A O 1
ATOM 1348 N N . SER A 1 186 ? -39.681 0.604 52.092 1.00 97.62 186 SER A N 1
ATOM 1349 C CA . SER A 1 186 ? -40.762 -0.233 52.622 1.00 97.62 186 SER A CA 1
ATOM 1350 C C . SER A 1 186 ? -40.390 -0.821 53.979 1.00 97.62 186 SER A C 1
ATOM 1352 O O . SER A 1 186 ? -41.221 -0.823 54.881 1.00 97.62 186 SER A O 1
ATOM 1354 N N . I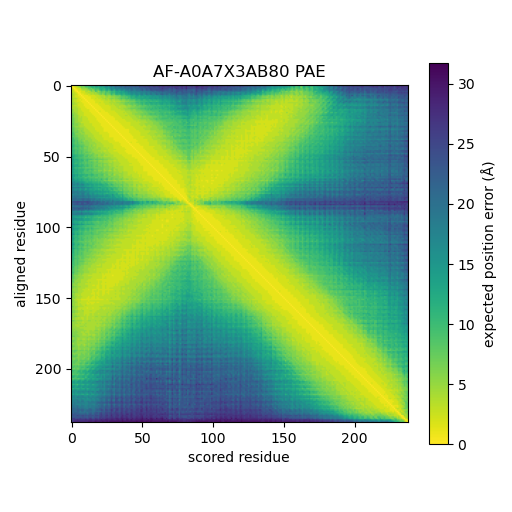LE A 1 187 ? -39.146 -1.280 54.128 1.00 97.19 187 ILE A N 1
ATOM 1355 C CA . ILE A 1 187 ? -38.616 -1.786 55.397 1.00 97.19 187 ILE A CA 1
ATOM 1356 C C . ILE A 1 187 ? -38.637 -0.681 56.452 1.00 97.19 187 ILE A C 1
ATOM 1358 O O . ILE A 1 187 ? -39.130 -0.921 57.546 1.00 97.19 187 ILE A O 1
ATOM 1362 N N . ASP A 1 188 ? -38.195 0.532 56.113 1.00 97.19 188 ASP A N 1
ATOM 1363 C CA . ASP A 1 188 ? -38.228 1.681 57.026 1.00 97.19 188 ASP A CA 1
ATOM 1364 C C . ASP A 1 188 ? -39.647 1.950 57.561 1.00 97.19 188 ASP A C 1
ATOM 1366 O O . ASP A 1 188 ? -39.852 2.043 58.770 1.00 97.19 188 ASP A O 1
ATOM 1370 N N . ARG A 1 189 ? -40.664 1.933 56.685 1.00 97.38 189 ARG A N 1
ATOM 1371 C CA . ARG A 1 189 ? -42.075 2.049 57.102 1.00 97.38 189 ARG A CA 1
ATOM 1372 C C . ARG A 1 189 ? -42.525 0.922 58.033 1.00 97.38 189 ARG A C 1
ATOM 1374 O O . ARG A 1 189 ? -43.209 1.194 59.015 1.00 97.38 189 ARG A O 1
ATOM 1381 N N . ILE A 1 190 ? -42.150 -0.324 57.743 1.00 97.50 190 ILE A N 1
ATOM 1382 C CA . ILE A 1 190 ? -42.480 -1.476 58.598 1.00 97.50 190 ILE A CA 1
ATOM 1383 C C . ILE A 1 190 ? -41.810 -1.336 59.970 1.00 97.50 190 ILE A C 1
ATOM 1385 O O . ILE A 1 190 ? -42.440 -1.615 60.988 1.00 97.50 190 ILE A O 1
ATOM 1389 N N . VAL A 1 191 ? -40.556 -0.882 60.014 1.00 97.44 191 VAL A N 1
ATOM 1390 C CA . VAL A 1 191 ? -39.819 -0.646 61.262 1.00 97.44 191 VAL A CA 1
ATOM 1391 C C . VAL A 1 191 ? -40.502 0.435 62.098 1.00 97.44 191 VAL A C 1
ATOM 1393 O O . VAL A 1 191 ? -40.699 0.217 63.291 1.00 97.44 191 VAL A O 1
ATOM 1396 N N . GLN A 1 192 ? -40.934 1.546 61.489 1.00 96.88 192 GLN A N 1
ATOM 1397 C CA . GLN A 1 192 ? -41.695 2.590 62.189 1.00 96.88 192 GLN A CA 1
ATOM 1398 C C . GLN A 1 192 ? -43.011 2.045 62.757 1.00 96.88 192 GLN A C 1
ATOM 1400 O O . GLN A 1 192 ? -43.265 2.183 63.949 1.00 96.88 192 GLN A O 1
ATOM 1405 N N . GLN A 1 193 ? -43.798 1.327 61.948 1.00 97.31 193 GLN A N 1
ATOM 1406 C CA . GLN A 1 193 ? -45.056 0.727 62.402 1.00 97.31 193 GLN A CA 1
ATOM 1407 C C . GLN A 1 193 ? -44.842 -0.300 63.527 1.00 97.31 193 GLN A C 1
ATOM 1409 O O . GLN A 1 193 ? -45.631 -0.377 64.465 1.00 97.31 193 GLN A O 1
AT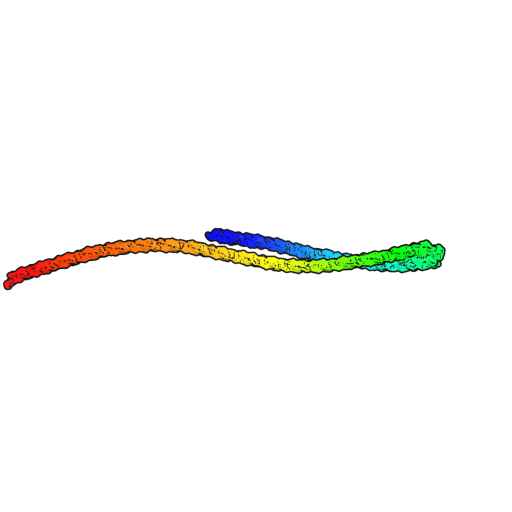OM 1414 N N . THR A 1 194 ? -43.764 -1.083 63.456 1.00 96.81 194 THR A N 1
ATOM 1415 C CA . THR A 1 194 ? -43.408 -2.051 64.504 1.00 96.81 194 THR A CA 1
ATOM 1416 C C . THR A 1 194 ? -43.007 -1.342 65.796 1.00 96.81 194 THR A C 1
ATOM 1418 O O . THR A 1 194 ? -43.383 -1.785 66.880 1.00 96.81 194 THR A O 1
ATOM 1421 N N . ALA A 1 195 ? -42.268 -0.233 65.701 1.00 96.50 195 ALA A N 1
ATOM 1422 C CA . ALA A 1 195 ? -41.908 0.579 66.858 1.00 96.50 195 ALA A CA 1
ATOM 1423 C C . ALA A 1 195 ? -43.149 1.197 67.520 1.00 96.50 195 ALA A C 1
ATOM 1425 O O . ALA A 1 195 ? -43.263 1.147 68.744 1.00 96.50 195 ALA A O 1
ATOM 1426 N N . ASP A 1 196 ? -44.086 1.724 66.729 1.00 96.25 196 ASP A N 1
ATOM 1427 C CA . ASP A 1 196 ? -45.352 2.274 67.222 1.00 96.25 196 ASP A CA 1
ATOM 1428 C C . ASP A 1 196 ? -46.209 1.195 67.900 1.00 96.25 196 ASP A C 1
ATOM 1430 O O . ASP A 1 196 ? -46.619 1.375 69.045 1.00 96.25 196 ASP A O 1
ATOM 1434 N N . GLY A 1 197 ? -46.386 0.035 67.256 1.00 97.00 197 GLY A N 1
ATOM 1435 C CA . GLY A 1 197 ? -47.120 -1.093 67.840 1.00 97.00 197 GLY A CA 1
ATOM 1436 C C . GLY A 1 197 ? -46.471 -1.631 69.118 1.00 97.00 197 GLY A C 1
ATOM 1437 O O . GLY A 1 197 ? -47.163 -1.986 70.065 1.00 97.00 197 GLY A O 1
ATOM 1438 N N . SER A 1 198 ? -45.137 -1.631 69.199 1.00 96.12 198 SER A N 1
ATOM 1439 C CA . SER A 1 198 ? -44.425 -1.997 70.429 1.00 96.12 198 SER A CA 1
ATOM 1440 C C . SER A 1 198 ? -44.744 -1.025 71.572 1.00 96.12 198 SER A C 1
ATOM 1442 O O . SER A 1 198 ? -45.014 -1.466 72.688 1.00 96.12 198 SER A O 1
ATOM 1444 N N . ARG A 1 199 ? -44.801 0.293 71.307 1.00 95.50 199 ARG A N 1
ATOM 1445 C CA . ARG A 1 199 ? -45.201 1.289 72.322 1.00 95.50 199 ARG A CA 1
ATOM 1446 C C . ARG A 1 199 ? -46.634 1.076 72.808 1.00 95.50 199 ARG A C 1
ATOM 1448 O O . ARG A 1 199 ? -46.879 1.195 74.004 1.00 95.50 199 ARG A O 1
ATOM 1455 N N . GLU A 1 200 ? -47.554 0.745 71.908 1.00 96.56 200 GLU A N 1
ATOM 1456 C CA . GLU A 1 200 ? -48.948 0.442 72.255 1.00 96.56 200 GLU A CA 1
ATOM 1457 C C . GLU A 1 200 ? -49.047 -0.812 73.140 1.00 96.56 200 GLU A C 1
ATOM 1459 O O . GLU A 1 200 ? -49.709 -0.795 74.176 1.00 96.56 200 GLU A O 1
ATOM 1464 N N . VAL A 1 201 ? -48.297 -1.871 72.811 1.00 96.75 201 VAL A N 1
ATOM 1465 C CA . VAL A 1 201 ? -48.201 -3.080 73.647 1.00 96.75 201 VAL A CA 1
ATOM 1466 C C . VAL A 1 201 ? -47.634 -2.767 75.034 1.00 96.75 201 VAL A C 1
ATOM 1468 O O . VAL A 1 201 ? -48.155 -3.278 76.027 1.00 96.75 201 VAL A O 1
ATOM 1471 N N . TYR A 1 202 ? -46.598 -1.927 75.134 1.00 95.62 202 TYR A N 1
ATOM 1472 C CA . TYR A 1 202 ? -46.068 -1.489 76.430 1.00 95.62 202 TYR A CA 1
ATOM 1473 C C . TYR A 1 202 ? -47.126 -0.749 77.256 1.00 95.62 202 TYR A C 1
ATOM 1475 O O . TYR A 1 202 ? -47.301 -1.079 78.427 1.00 95.62 202 TYR A O 1
ATOM 1483 N N . ALA A 1 203 ? -47.866 0.183 76.647 1.00 95.06 203 ALA A N 1
ATOM 1484 C CA . ALA A 1 203 ? -48.929 0.923 77.326 1.00 95.06 203 ALA A CA 1
ATOM 1485 C C . ALA A 1 203 ? -50.037 -0.010 77.846 1.00 95.06 203 ALA A C 1
ATOM 1487 O O . ALA A 1 203 ? -50.393 0.045 79.021 1.00 95.06 203 ALA A O 1
ATOM 1488 N N . HIS A 1 204 ? -50.515 -0.940 77.014 1.00 96.5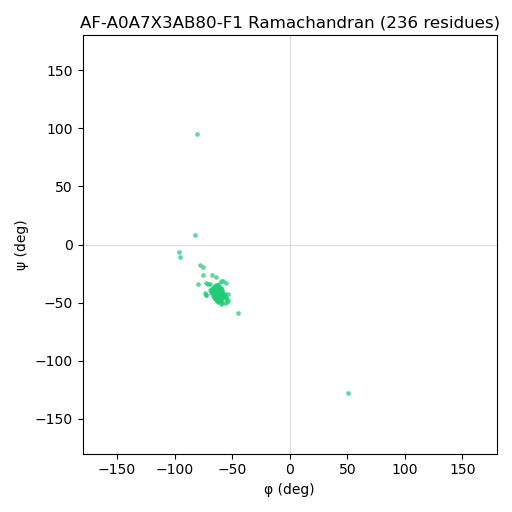0 204 HIS A N 1
ATOM 1489 C CA . HIS A 1 204 ? -51.501 -1.937 77.441 1.00 96.50 204 HIS A CA 1
ATOM 1490 C C . HIS A 1 204 ? -50.973 -2.875 78.527 1.00 96.50 204 HIS A C 1
ATOM 1492 O O . HIS A 1 204 ? -51.726 -3.275 79.411 1.00 96.50 204 HIS A O 1
ATOM 1498 N N . THR A 1 205 ? -49.684 -3.219 78.492 1.00 95.94 205 THR A N 1
ATOM 1499 C CA . THR A 1 205 ? -49.061 -4.040 79.539 1.00 95.94 205 THR A CA 1
ATOM 1500 C C . THR A 1 205 ? -49.023 -3.295 80.878 1.00 95.94 205 THR A C 1
ATOM 1502 O O . THR A 1 205 ? -49.271 -3.912 81.915 1.00 95.94 205 THR A O 1
ATOM 1505 N N . GLU A 1 206 ? -48.767 -1.980 80.883 1.00 95.06 206 GLU A N 1
ATOM 1506 C CA . GLU A 1 206 ? -48.846 -1.160 82.102 1.00 95.06 206 GLU A CA 1
ATOM 1507 C C . GLU A 1 206 ? -50.276 -1.078 82.649 1.00 95.06 206 GLU A C 1
ATOM 1509 O O . GLU A 1 206 ? -50.488 -1.330 83.837 1.00 95.06 206 GLU A O 1
ATOM 1514 N N . GLU A 1 207 ? -51.266 -0.804 81.794 1.00 95.88 207 GLU A N 1
ATOM 1515 C CA . GLU A 1 207 ? -52.683 -0.790 82.186 1.00 95.88 207 GLU A CA 1
ATOM 1516 C C . GLU A 1 207 ? -53.126 -2.147 82.745 1.00 95.88 207 GLU A C 1
ATOM 1518 O O . GLU A 1 207 ? -53.766 -2.224 83.797 1.00 95.88 207 GLU A O 1
ATOM 1523 N N . GLN A 1 208 ? -52.742 -3.236 82.077 1.00 95.31 208 GLN A N 1
ATOM 1524 C CA . GLN A 1 208 ? -53.039 -4.591 82.524 1.00 95.31 208 GLN A CA 1
ATOM 1525 C C . GLN A 1 208 ? -52.383 -4.889 83.878 1.00 95.31 208 GLN A C 1
ATOM 1527 O O . GLN A 1 208 ? -53.026 -5.478 84.746 1.00 95.31 208 GLN A O 1
ATOM 1532 N N . SER A 1 209 ? -51.132 -4.469 84.089 1.00 96.00 209 SER A N 1
ATOM 1533 C CA . SER A 1 209 ? -50.448 -4.620 85.377 1.00 96.00 209 SER A CA 1
ATOM 1534 C C . SER A 1 209 ? -51.183 -3.874 86.493 1.00 96.00 209 SER A C 1
ATOM 1536 O O . SER A 1 209 ? -51.380 -4.434 87.573 1.00 96.00 209 SER A O 1
ATOM 1538 N N . ALA A 1 210 ? -51.632 -2.643 86.236 1.00 94.81 210 ALA A N 1
ATOM 1539 C CA . ALA A 1 210 ? -52.427 -1.873 87.191 1.00 94.81 210 ALA A CA 1
ATOM 1540 C C . ALA A 1 210 ? -53.762 -2.573 87.516 1.00 94.81 210 ALA A C 1
ATOM 1542 O O . ALA A 1 210 ? -54.108 -2.733 88.686 1.00 94.81 210 ALA A O 1
ATOM 1543 N N . GLY A 1 211 ? -54.469 -3.084 86.503 1.00 96.44 211 GLY A N 1
ATOM 1544 C CA . GLY A 1 211 ? -55.711 -3.837 86.702 1.00 96.44 211 GLY A CA 1
ATOM 1545 C C . GLY A 1 211 ? -55.519 -5.132 87.502 1.00 96.44 211 GLY A C 1
ATOM 1546 O O . GLY A 1 211 ? -56.352 -5.480 88.339 1.00 96.44 211 GLY A O 1
ATOM 1547 N N . VAL A 1 212 ? -54.399 -5.839 87.308 1.00 95.00 212 VAL A N 1
ATOM 1548 C CA . VAL A 1 212 ? -54.048 -7.027 88.108 1.00 95.00 212 VAL A CA 1
ATOM 1549 C C . VAL A 1 212 ? -53.797 -6.657 89.573 1.00 95.00 212 VAL A C 1
ATOM 1551 O O . VAL A 1 212 ? -54.224 -7.391 90.468 1.00 95.00 212 VAL A O 1
ATOM 1554 N N . GLN A 1 213 ? -53.147 -5.522 89.844 1.00 94.50 213 GLN A N 1
ATOM 1555 C CA . GLN A 1 213 ? -52.955 -5.028 91.212 1.00 94.50 213 GLN A CA 1
ATOM 1556 C C . GLN A 1 213 ? -54.293 -4.700 91.886 1.00 94.50 213 GLN A C 1
ATOM 1558 O O . GLN A 1 213 ? -54.526 -5.121 93.019 1.00 94.50 213 GLN A O 1
ATOM 1563 N N . GLU A 1 214 ? -55.197 -4.017 91.182 1.00 95.06 214 GLU A N 1
ATOM 1564 C CA . GLU A 1 214 ? -56.531 -3.689 91.694 1.00 95.06 214 GLU A CA 1
ATOM 1565 C C . GLU A 1 214 ? -57.362 -4.952 91.973 1.00 95.06 214 GLU A C 1
ATOM 1567 O O . GLU A 1 214 ? -57.972 -5.090 93.035 1.00 95.06 214 GLU A O 1
ATOM 1572 N N . MET A 1 215 ? -57.311 -5.932 91.066 1.00 94.75 215 MET A N 1
ATOM 1573 C CA . MET A 1 215 ? -57.956 -7.233 91.252 1.00 94.75 215 MET A CA 1
ATOM 1574 C C . MET A 1 215 ? -57.405 -7.975 92.474 1.00 94.75 215 MET A C 1
ATOM 1576 O O . MET A 1 215 ? -58.174 -8.563 93.234 1.00 94.75 215 MET A O 1
ATOM 1580 N N . THR A 1 216 ? -56.089 -7.920 92.689 1.00 95.38 216 THR A N 1
ATOM 1581 C CA . THR A 1 216 ? -55.437 -8.527 93.858 1.00 95.38 216 THR A CA 1
ATOM 1582 C C . THR A 1 216 ? -55.940 -7.885 95.154 1.00 95.38 216 THR A C 1
ATOM 1584 O O . THR A 1 216 ? -56.364 -8.597 96.062 1.00 95.38 216 THR A O 1
ATOM 1587 N N . ALA A 1 217 ? -56.005 -6.551 95.211 1.00 94.50 217 ALA A N 1
ATOM 1588 C CA . ALA A 1 217 ? -56.532 -5.818 96.365 1.00 94.50 217 ALA A CA 1
ATOM 1589 C C . ALA A 1 217 ? -58.021 -6.124 96.638 1.00 94.50 217 ALA A C 1
ATOM 1591 O O . ALA A 1 217 ? -58.448 -6.254 97.792 1.00 94.50 217 ALA A O 1
ATOM 1592 N N . ALA A 1 218 ? -58.826 -6.286 95.583 1.00 94.56 218 ALA A N 1
ATOM 1593 C CA . ALA A 1 218 ? -60.221 -6.702 95.704 1.00 94.56 218 ALA A CA 1
ATOM 1594 C C . ALA A 1 218 ? -60.349 -8.138 96.242 1.00 94.56 218 ALA A C 1
ATOM 1596 O O . ALA A 1 218 ? -61.202 -8.399 97.092 1.00 94.56 218 ALA A O 1
ATOM 1597 N N . MET A 1 219 ? -59.493 -9.064 95.795 1.00 94.81 219 MET A N 1
ATOM 1598 C CA . MET A 1 219 ? -59.456 -10.435 96.314 1.00 94.81 219 MET A CA 1
ATOM 1599 C C . MET A 1 219 ? -59.029 -10.495 97.783 1.00 94.81 219 MET A C 1
ATOM 1601 O O . MET A 1 219 ? -59.648 -11.228 98.553 1.00 94.81 219 MET A O 1
ATOM 1605 N N . GLU A 1 220 ? -58.044 -9.697 98.202 1.00 93.81 220 GLU A N 1
ATOM 1606 C CA . GLU A 1 220 ? -57.676 -9.558 99.620 1.00 93.81 220 GLU A CA 1
ATOM 1607 C C . GLU A 1 220 ? -58.858 -9.047 100.452 1.00 93.81 220 GLU A C 1
ATOM 1609 O O . GLU A 1 220 ? -59.197 -9.628 101.484 1.00 93.81 220 GLU A O 1
ATOM 1614 N N . SER A 1 221 ? -59.551 -8.014 99.965 1.00 93.38 221 SER A N 1
ATOM 1615 C CA . SER A 1 221 ? -60.742 -7.463 100.625 1.00 93.38 221 SER A CA 1
ATOM 1616 C C . SER A 1 221 ? -61.872 -8.495 100.741 1.00 93.38 221 SER A C 1
ATOM 1618 O O . SER A 1 221 ? -62.501 -8.616 101.793 1.00 93.38 221 SER A O 1
ATOM 1620 N N . LEU A 1 222 ? -62.115 -9.275 99.681 1.00 93.25 222 LEU A N 1
ATOM 1621 C CA . LEU A 1 222 ? -63.078 -10.381 99.687 1.00 93.25 222 LEU A CA 1
ATOM 1622 C C . LEU A 1 222 ? -62.676 -11.489 100.665 1.00 93.25 222 LEU A C 1
ATOM 1624 O O . LEU A 1 222 ? -63.545 -12.023 101.352 1.00 93.25 222 LEU A O 1
ATOM 1628 N N . SER A 1 223 ? -61.384 -11.814 100.763 1.00 93.81 223 SER A N 1
ATOM 1629 C CA . SER A 1 223 ? -60.867 -12.784 101.734 1.00 93.81 223 SER A CA 1
ATOM 1630 C C . SER A 1 223 ? -61.144 -12.322 103.164 1.00 93.81 223 SER A C 1
ATOM 1632 O O . SER A 1 223 ? -61.724 -13.073 103.946 1.00 93.81 223 SER A O 1
ATOM 1634 N N . VAL A 1 224 ? -60.830 -11.060 103.481 1.00 92.25 224 VAL A N 1
ATOM 1635 C CA . VAL A 1 224 ? -61.123 -10.456 104.792 1.00 92.25 224 VAL A CA 1
ATOM 1636 C C . VAL A 1 224 ? -62.623 -10.498 105.095 1.00 92.25 224 VAL A C 1
ATOM 1638 O O . VAL A 1 224 ? -63.022 -10.877 106.195 1.00 92.25 224 VAL A O 1
ATOM 1641 N N . LEU A 1 225 ? -63.478 -10.150 104.129 1.00 90.88 225 LEU A N 1
ATOM 1642 C CA . LEU A 1 225 ? -64.931 -10.200 104.308 1.00 90.88 225 LEU A CA 1
ATOM 1643 C C . LEU A 1 225 ? -65.436 -11.635 104.528 1.00 90.88 225 LEU A C 1
ATOM 1645 O O . LEU A 1 225 ? -66.302 -11.867 105.372 1.00 90.88 225 LEU A O 1
ATOM 1649 N N . SER A 1 226 ? -64.888 -12.603 103.794 1.00 92.50 226 SER A N 1
ATOM 1650 C CA . SER A 1 226 ? -65.200 -14.023 103.960 1.00 92.50 226 SER A CA 1
ATOM 1651 C C . SER A 1 226 ? -64.799 -14.527 105.350 1.00 92.50 226 SER A C 1
ATOM 1653 O O . SER A 1 226 ? -65.594 -15.203 106.003 1.00 92.50 226 SER A O 1
ATOM 1655 N N . GLU A 1 227 ? -63.615 -14.158 105.848 1.00 88.38 227 GLU A N 1
ATOM 1656 C CA . GLU A 1 227 ? -63.170 -14.467 107.214 1.00 88.38 227 GLU A CA 1
ATOM 1657 C C . GLU A 1 227 ? -64.087 -13.840 108.270 1.00 88.38 227 GLU A C 1
ATOM 1659 O O . GLU A 1 227 ? -64.475 -14.503 109.235 1.00 88.38 227 GLU A O 1
ATOM 1664 N N . GLN A 1 228 ? -64.494 -12.581 108.075 1.00 87.75 228 GLN A N 1
ATOM 1665 C CA . GLN A 1 228 ? -65.444 -11.902 108.957 1.00 87.75 228 GLN A CA 1
ATOM 1666 C C . GLN A 1 228 ? -66.799 -12.616 108.989 1.00 87.75 228 GLN A C 1
ATOM 1668 O O . GLN A 1 228 ? -67.327 -12.876 110.074 1.00 87.75 228 GLN A O 1
ATOM 1673 N N . LEU A 1 229 ? -67.348 -12.982 107.826 1.00 84.06 229 LEU A N 1
ATOM 1674 C CA . LEU A 1 229 ? -68.594 -13.745 107.725 1.00 84.06 229 LEU A CA 1
ATOM 1675 C C . LEU A 1 229 ? -68.469 -15.114 108.406 1.00 84.06 229 LEU A C 1
ATOM 1677 O O . LEU A 1 229 ? -69.348 -15.497 109.181 1.00 84.06 229 LEU A O 1
ATOM 1681 N N . GLN A 1 230 ? -67.370 -15.837 108.183 1.00 82.88 230 GLN A N 1
ATOM 1682 C CA . GLN A 1 230 ? -67.109 -17.126 108.826 1.00 82.88 230 GLN A CA 1
ATOM 1683 C C . GLN A 1 230 ? -66.998 -16.986 110.353 1.00 82.88 230 GLN A C 1
ATOM 1685 O O . GLN A 1 230 ? -67.566 -17.794 111.092 1.00 82.88 230 GLN A O 1
ATOM 1690 N N . GLY A 1 231 ? -66.351 -15.921 110.837 1.00 83.12 231 GLY A N 1
ATOM 1691 C CA . GLY A 1 231 ? -66.291 -15.568 112.255 1.00 83.12 231 GLY A CA 1
ATOM 1692 C C 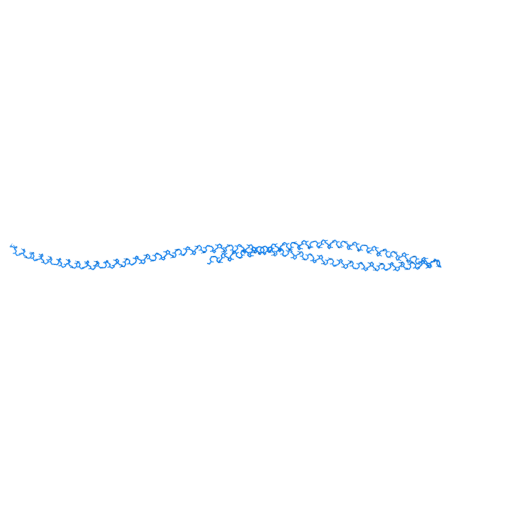. GLY A 1 231 ? -67.664 -15.233 112.849 1.00 83.12 231 GLY A C 1
ATOM 1693 O O . GLY A 1 231 ? -67.967 -15.650 113.969 1.00 83.12 231 GLY A O 1
ATOM 1694 N N . MET A 1 232 ? -68.531 -14.539 112.103 1.00 81.38 232 MET A N 1
ATOM 1695 C CA . MET A 1 232 ? -69.916 -14.283 112.512 1.00 81.38 232 MET A CA 1
ATOM 1696 C C . MET A 1 232 ? -70.716 -15.584 112.634 1.00 81.38 232 MET A C 1
ATOM 1698 O O . MET A 1 232 ? -71.336 -15.803 113.671 1.00 81.38 232 MET A O 1
ATOM 1702 N N . PHE A 1 233 ? -70.653 -16.485 111.648 1.00 78.00 233 PHE A N 1
ATOM 1703 C CA . PHE A 1 233 ? -71.296 -17.805 111.736 1.00 78.00 233 PHE A CA 1
ATOM 1704 C C . PHE A 1 233 ? -70.741 -18.663 112.883 1.00 78.00 233 PHE A C 1
ATOM 1706 O O . PHE A 1 233 ? -71.502 -19.385 113.525 1.00 78.00 233 PHE A O 1
ATOM 1713 N N . GLY A 1 234 ? -69.448 -18.544 113.200 1.00 74.25 234 GLY A N 1
ATOM 1714 C CA . GLY A 1 234 ? -68.834 -19.186 114.365 1.00 74.25 234 GLY A CA 1
ATOM 1715 C C . GLY A 1 234 ? -69.460 -18.770 115.701 1.00 74.25 234 GLY A C 1
ATOM 1716 O O . GLY A 1 234 ? -69.552 -19.596 116.601 1.00 74.25 234 GLY A O 1
ATOM 1717 N N . LYS A 1 235 ? -69.969 -17.534 115.820 1.00 67.44 235 LYS A N 1
ATOM 1718 C CA . LYS A 1 235 ? -70.703 -17.060 117.013 1.00 67.44 235 LYS A CA 1
ATOM 1719 C C . LYS A 1 235 ? -72.131 -17.607 117.117 1.00 67.44 235 LYS A C 1
ATOM 1721 O O . LYS A 1 235 ? -72.706 -17.567 118.199 1.00 67.44 235 LYS A O 1
ATOM 1726 N N . PHE A 1 236 ? -72.699 -18.097 116.014 1.00 62.22 236 PHE A N 1
ATOM 1727 C CA . PHE A 1 236 ? -74.026 -18.727 115.969 1.00 62.22 236 PHE A CA 1
ATOM 1728 C C . PHE A 1 236 ? -73.971 -20.260 116.052 1.00 62.22 236 PHE A C 1
ATOM 1730 O O . PHE A 1 236 ? -75.013 -20.905 116.158 1.00 62.22 236 PHE A O 1
ATOM 1737 N N . LYS A 1 237 ? -72.771 -20.852 116.021 1.00 50.16 237 LYS A N 1
ATOM 1738 C CA . LYS A 1 237 ? -72.551 -22.272 116.299 1.00 50.16 237 LYS A CA 1
ATOM 1739 C C . LYS A 1 237 ? -72.535 -22.477 117.821 1.00 50.16 237 LYS A C 1
ATOM 1741 O O . LYS A 1 237 ? -71.515 -22.246 118.465 1.00 50.16 237 LYS A O 1
ATOM 1746 N N . VAL A 1 238 ? -73.696 -22.841 118.367 1.00 52.47 238 VAL A N 1
ATOM 1747 C CA . VAL A 1 238 ? -73.861 -23.437 119.708 1.00 52.47 238 VAL A CA 1
ATOM 1748 C C . VAL A 1 238 ? -73.478 -24.910 119.645 1.00 52.47 238 VAL A C 1
ATOM 1750 O O . VAL A 1 238 ? -73.844 -25.553 118.633 1.00 52.47 238 VAL A O 1
#

Foldseek 3Di:
DLVVLVVVLVVLLVVLVVLLVVLVVVLVVLVVLLVVLVVLLVVLVVVLVVLVVLLVVLVVQLVVLVVQLVVLVVQLVVLVVVPPVSPVSNVVSVVSNVVSVVSNVVSVVSNVVSVVVSVVSVVSNVVSVVSNVVSVVVSVVSVVVSVVSVVSNVVSVVVSVVSVVVVVVVVVVVVVVVVVVVVVVVVVVVVVVVVVVVVVVVVVVVVVVVVVVVVVVVVVVVVVVVVVVVVVVVVVPD

Solvent-accessible surface area (backbone atoms only — not comparable to full-atom values): 12059 Å² total; per-residue (Å²): 108,66,72,61,51,52,51,50,44,51,50,54,49,51,52,39,53,52,48,49,53,53,48,54,52,50,47,54,50,41,50,52,50,42,55,51,36,52,53,48,47,52,52,48,52,54,49,50,55,50,47,51,53,49,47,53,51,35,51,50,50,32,51,49,19,53,51,44,26,52,51,18,50,52,43,28,54,54,17,64,71,47,47,88,80,12,57,71,52,27,56,53,18,50,51,48,25,51,53,17,50,53,48,30,52,51,28,52,53,52,44,52,52,51,52,51,53,48,54,54,47,54,53,51,45,52,52,36,54,52,50,43,51,51,40,54,51,49,49,53,52,50,51,55,50,50,54,48,42,55,51,49,49,51,53,45,52,53,51,49,55,50,52,53,54,54,49,55,52,50,53,54,50,50,54,52,50,54,52,49,55,53,49,53,57,49,50,52,52,50,50,51,52,50,54,53,52,50,53,51,51,52,52,52,51,51,54,48,52,52,51,52,52,54,51,49,55,51,50,52,52,49,50,53,50,51,52,51,51,52,53,54,52,54,75,70,61,125

Mean predicted aligned error: 10.89 Å

pLDDT: mean 91.38, std 6.88, range [50.16, 97.94]